Protein AF-A0A9X3N4E4-F1 (afdb_monomer)

Foldseek 3Di:
DDADPVLLLLLVLCLLCVVLVVVVCVVPVDPQVVLLDDSVVSVVSSVDPVSVVCSVPPDPVVLVVQLVVLQWDKDAPVDPLPQPLQVLRSNRQRMKTKQADSVLSNDQLAEEEDEDLPDDPVLLVQLLQLLQLCLQVQHEYEYALHHGNRLSSLVSVLVHLHAYEHEYLEAQSADPVNVSVVSSVSNSHRHIRIYSHGPPRDRDPVSLLVSLLVSLSSHLEYEYRFDALPRSRVSSVVSNVVSVHAYAYEADDPPDSRRNNSVVCVVVPHAYDHGNVQVVCSSVVNHDDDPPPPPPDDPDDDDPVLVVLLVCQAVPQFDLVSQDVDPVSSVVSVVSLVVCVVVQQWDQDPVRGIHGRD

Mean predicted aligned error: 10.33 Å

InterPro domains:
  IPR003488 DNA recombination-mediator protein A [PTHR43022] (55-348)
  IPR057666 Smf/DprA, SLOG domain [PF02481] (74-283)
  IPR057666 Smf/DprA, SLOG domain [TIGR00732] (71-282)

Secondary structure (DSSP, 8-state):
----HHHHHHHHHHHHTHHHHHHHHHHSS-HHHHHTS-HHHHHHHH--HHHHHHHHT--HHHHHHHHHHTT-EEEETTSTTS-GGGGGSSS--SEEEEEE-GGGGS-S--EEEEE-TT--HHHHHHHHHHHHHHHHTTPPEEE---TTHHHHHHHHHHTSSS-EEEEPSS-TTS-SSGGGHHHHHHHHHHSEEEESSPTTPPPPHHHHHHHHHHHHHH-SEEEEES--TT-HHHHHHHHHHHTT-EEEE----TTSGGGHHHHHHHHTTPPB--SHHHHHHHHTT---PPPPP-TTSPP----HHHHHHHHHHHTT--SHHHH-SSHHHHHHHHHHHHHHHHTTSEEE-TTS-EEE--

Radius of gyration: 24.71 Å; Cα contacts (8 Å, |Δi|>4): 726; chains: 1; bounding box: 72×39×66 Å

Solvent-accessible surface area (backbone atoms only — not comparable to full-atom values): 18431 Å² total; per-residue (Å²): 128,56,59,55,58,68,33,50,47,52,36,49,47,56,54,72,30,41,76,47,49,52,53,49,50,73,76,40,98,50,61,55,70,64,66,46,48,51,72,68,60,50,48,61,65,49,70,40,76,66,56,54,52,48,61,77,64,57,54,54,65,61,51,51,50,47,30,51,76,57,62,32,48,41,31,10,69,92,38,86,88,30,51,67,53,42,63,74,44,88,44,47,59,40,29,44,32,33,24,55,42,72,72,60,56,70,55,73,70,14,34,17,40,37,29,24,58,83,45,50,74,67,37,33,51,51,26,20,48,32,18,24,42,32,5,61,72,58,30,30,38,27,24,51,47,37,55,38,15,14,39,26,19,51,54,16,10,67,76,29,87,18,31,30,37,32,42,32,45,32,17,36,79,53,49,61,54,65,90,43,39,68,59,46,52,52,34,21,73,60,10,18,20,26,11,58,43,51,78,91,42,80,60,49,80,55,32,55,57,53,34,29,46,53,36,23,34,52,16,48,19,36,38,36,38,32,22,36,83,85,34,77,45,53,56,23,47,52,41,17,49,77,69,74,28,48,48,32,18,25,78,62,60,88,91,39,63,51,19,45,29,18,50,50,41,40,75,74,66,25,51,74,32,88,49,33,65,48,50,51,25,45,60,70,72,56,71,72,80,77,70,78,72,62,91,80,56,75,78,85,80,66,52,74,72,47,46,55,52,50,50,40,24,74,75,64,42,26,37,65,73,71,70,21,95,42,79,66,47,34,54,53,46,53,56,42,51,54,51,36,38,74,69,58,52,30,42,76,44,99,84,74,27,42,36,68,44,131

Sequence (358 aa):
MSACDDCLRRTDLIAAIAGRLQIEFKQRTAPGGVLALSDMELLEIGASGDVDRRYARFDASAARERASAAGLKIVCRCRDAYPGSLRDLDDPPAVVHILGSPSALEAEDAIAVVGARRASSYGLEVARALGRGLSAARVPVVSGLALGVDSEAHLGALEAPGSTIAVLAASAHVAYPARGWKLHAAVAERGAVISELPPGAQAQRWCFVARNRIIAALGAATVVVQATERSGSLTTADFAADLGRAVGAVPGLVTTRLSAGTHGLIQAGAPLIRDAADALELLAGVTGREYPARDDAPPLVLSPPLKRLLEAIEDGSGSLTELAATPEAARSAMAGLGELERLGLIRRGLRGRWERAA

Organism: NCBI:txid490573

pLDDT: mean 90.96, std 10.44, range [44.53, 98.81]

Structure (mmCIF, N/CA/C/O backbone):
data_AF-A0A9X3N4E4-F1
#
_entry.id   AF-A0A9X3N4E4-F1
#
loop_
_atom_site.group_PDB
_atom_site.id
_atom_site.type_symbol
_atom_site.label_atom_id
_atom_site.label_alt_id
_atom_site.label_comp_id
_atom_site.label_asym_id
_atom_site.label_entity_id
_atom_site.label_seq_id
_atom_site.pdbx_PDB_ins_code
_atom_site.Cartn_x
_atom_site.Cartn_y
_atom_site.Cartn_z
_atom_site.occupancy
_atom_site.B_iso_or_equiv
_atom_site.auth_seq_id
_atom_site.auth_comp_id
_atom_site.auth_asym_id
_atom_site.auth_atom_id
_atom_site.pdbx_PDB_model_num
ATOM 1 N N . MET A 1 1 ? 4.031 -16.423 -15.753 1.00 78.00 1 MET A N 1
ATOM 2 C CA . MET A 1 1 ? 3.756 -14.973 -15.868 1.00 78.00 1 MET A CA 1
ATOM 3 C C . MET A 1 1 ? 4.586 -14.391 -16.995 1.00 78.00 1 MET A C 1
ATOM 5 O O . MET A 1 1 ? 5.721 -14.815 -17.174 1.00 78.00 1 MET A O 1
ATOM 9 N N . SER A 1 2 ? 4.022 -13.455 -17.748 1.00 90.56 2 SER A N 1
ATOM 10 C CA . SER A 1 2 ? 4.712 -12.706 -18.797 1.00 90.56 2 SER A CA 1
ATOM 11 C C . SER A 1 2 ? 4.024 -11.351 -18.981 1.00 90.56 2 SER A C 1
ATOM 13 O O . SER A 1 2 ? 2.870 -11.178 -18.587 1.00 90.56 2 SER A O 1
ATOM 15 N N . ALA A 1 3 ? 4.711 -10.396 -19.603 1.00 96.25 3 ALA A N 1
ATOM 16 C CA . ALA A 1 3 ? 4.122 -9.137 -20.051 1.00 96.25 3 ALA A CA 1
ATOM 17 C C . ALA A 1 3 ? 4.117 -9.081 -21.585 1.00 96.25 3 ALA A C 1
ATOM 19 O O . ALA A 1 3 ? 5.037 -9.614 -22.210 1.00 96.25 3 ALA A O 1
ATOM 20 N N . CYS A 1 4 ? 3.094 -8.479 -22.197 1.00 97.56 4 CYS A N 1
ATOM 21 C CA . CYS A 1 4 ? 3.084 -8.185 -23.635 1.00 97.56 4 CYS A CA 1
ATOM 22 C C . CYS A 1 4 ? 3.970 -6.970 -23.961 1.00 97.56 4 CYS A C 1
ATOM 24 O O . CYS A 1 4 ? 4.299 -6.180 -23.071 1.00 97.56 4 CYS A O 1
ATOM 26 N N . ASP A 1 5 ? 4.345 -6.833 -25.233 1.00 97.88 5 ASP A N 1
ATOM 27 C CA . ASP A 1 5 ? 5.264 -5.788 -25.699 1.00 97.88 5 ASP A CA 1
ATOM 28 C C . ASP A 1 5 ? 4.704 -4.382 -25.456 1.00 97.88 5 ASP A C 1
ATOM 30 O O . ASP A 1 5 ? 5.421 -3.523 -24.952 1.00 97.88 5 ASP A O 1
ATOM 34 N N . ASP A 1 6 ? 3.409 -4.169 -25.707 1.00 97.44 6 ASP A N 1
ATOM 35 C CA . ASP A 1 6 ? 2.769 -2.862 -25.524 1.00 97.44 6 ASP A CA 1
ATOM 36 C C . ASP A 1 6 ? 2.776 -2.405 -24.062 1.00 97.44 6 ASP A C 1
ATOM 38 O O . ASP A 1 6 ? 3.082 -1.251 -23.767 1.00 97.44 6 ASP A O 1
ATOM 42 N N . CYS A 1 7 ? 2.492 -3.312 -23.120 1.00 97.88 7 CYS A N 1
ATOM 43 C CA . CYS A 1 7 ? 2.530 -2.970 -21.698 1.00 97.88 7 CYS A CA 1
ATOM 44 C C . CYS A 1 7 ? 3.957 -2.663 -21.233 1.00 97.88 7 CYS A C 1
ATOM 46 O O . CYS A 1 7 ? 4.156 -1.722 -20.469 1.00 97.88 7 CYS A O 1
ATOM 48 N N . LEU A 1 8 ? 4.949 -3.418 -21.714 1.00 98.06 8 LEU A N 1
ATOM 49 C CA . LEU A 1 8 ? 6.357 -3.149 -21.423 1.00 98.06 8 LEU A CA 1
ATOM 50 C C . LEU A 1 8 ? 6.804 -1.796 -21.993 1.00 98.06 8 LEU A C 1
ATOM 52 O O . LEU A 1 8 ? 7.481 -1.041 -21.295 1.00 98.06 8 LEU A O 1
ATOM 56 N N . ARG A 1 9 ? 6.382 -1.467 -23.219 1.00 97.75 9 ARG A N 1
ATOM 57 C CA . ARG A 1 9 ? 6.671 -0.183 -23.865 1.00 97.75 9 ARG A CA 1
ATOM 58 C C . ARG A 1 9 ? 6.049 0.980 -23.096 1.00 97.75 9 ARG A C 1
ATOM 60 O O . ARG A 1 9 ? 6.740 1.959 -22.828 1.00 97.75 9 ARG A O 1
ATOM 67 N N . ARG A 1 10 ? 4.785 0.858 -22.673 1.00 96.81 10 ARG A N 1
ATOM 68 C CA . ARG A 1 10 ? 4.109 1.864 -21.836 1.00 96.81 10 ARG A CA 1
ATOM 69 C C . ARG A 1 10 ? 4.829 2.080 -20.506 1.00 96.81 10 ARG A C 1
ATOM 71 O O . ARG A 1 10 ? 5.060 3.215 -20.097 1.00 96.81 10 ARG A O 1
ATOM 78 N N . THR A 1 11 ? 5.211 0.999 -19.835 1.00 96.44 11 THR A N 1
ATOM 79 C CA . THR A 1 11 ? 5.988 1.060 -18.594 1.00 96.44 11 THR A CA 1
ATOM 80 C C . THR A 1 11 ? 7.337 1.767 -18.793 1.00 96.44 11 THR A C 1
ATOM 82 O O . THR A 1 11 ? 7.724 2.586 -17.958 1.00 96.44 11 THR A O 1
ATOM 85 N N . ASP A 1 12 ? 8.049 1.495 -19.893 1.00 96.06 12 ASP A N 1
ATOM 86 C CA . ASP A 1 12 ? 9.306 2.185 -20.219 1.00 96.06 12 ASP A CA 1
ATOM 87 C C . ASP A 1 12 ? 9.088 3.669 -20.544 1.00 96.06 12 ASP A C 1
ATOM 89 O O . ASP A 1 12 ? 9.868 4.504 -20.087 1.00 96.06 12 ASP A O 1
ATOM 93 N N . LEU A 1 13 ? 8.000 4.010 -21.246 1.00 95.62 13 LEU A N 1
ATOM 94 C CA . LEU A 1 13 ? 7.613 5.395 -21.523 1.00 95.62 13 LEU A CA 1
ATOM 95 C C . LEU A 1 13 ? 7.426 6.181 -20.225 1.00 95.62 13 LEU A C 1
ATOM 97 O O . LEU A 1 13 ? 8.083 7.203 -20.044 1.00 95.62 13 LEU A O 1
ATOM 101 N N . ILE A 1 14 ? 6.598 5.677 -19.301 1.00 93.88 14 ILE A N 1
ATOM 102 C CA . ILE A 1 14 ? 6.348 6.311 -17.994 1.00 93.88 14 ILE A CA 1
ATOM 103 C C . ILE A 1 14 ? 7.667 6.547 -17.245 1.00 93.88 14 ILE A C 1
ATOM 105 O O . ILE A 1 14 ? 7.882 7.623 -16.681 1.00 93.88 14 ILE A O 1
ATOM 109 N N . ALA A 1 15 ? 8.580 5.572 -17.272 1.00 92.88 15 ALA A N 1
ATOM 110 C CA . ALA A 1 15 ? 9.899 5.714 -16.663 1.00 92.88 15 ALA A CA 1
ATOM 111 C C . ALA A 1 15 ? 10.766 6.774 -17.371 1.00 92.88 15 ALA A C 1
ATOM 113 O O . ALA A 1 15 ? 11.450 7.549 -16.701 1.00 92.88 15 ALA A O 1
ATOM 114 N N . ALA A 1 16 ? 10.723 6.844 -18.704 1.00 92.31 16 ALA A N 1
ATOM 115 C CA . ALA A 1 16 ? 11.493 7.797 -19.502 1.00 92.31 16 ALA A CA 1
ATOM 116 C C . ALA A 1 16 ? 11.048 9.252 -19.286 1.00 92.31 16 ALA A C 1
ATOM 118 O O . ALA A 1 16 ? 11.889 10.152 -19.255 1.00 92.31 16 ALA A O 1
ATOM 119 N N . ILE A 1 17 ? 9.749 9.490 -19.082 1.00 91.31 17 ILE A N 1
ATOM 120 C CA . ILE A 1 17 ? 9.192 10.833 -18.855 1.00 91.31 17 ILE A CA 1
ATOM 121 C C . ILE A 1 17 ? 8.986 11.169 -17.373 1.00 91.31 17 ILE A C 1
ATOM 123 O O . ILE A 1 17 ? 8.411 12.211 -17.055 1.00 91.31 17 ILE A O 1
ATOM 127 N N . ALA A 1 18 ? 9.476 10.344 -16.443 1.00 87.88 18 ALA A N 1
ATOM 128 C CA . ALA A 1 18 ? 9.220 10.504 -15.010 1.00 87.88 18 ALA A CA 1
ATOM 129 C C . ALA A 1 18 ? 9.572 11.906 -14.471 1.00 87.88 18 ALA A C 1
ATOM 131 O O . ALA A 1 18 ? 8.869 12.436 -13.608 1.00 87.88 18 ALA A O 1
ATOM 132 N N . GLY A 1 19 ? 10.629 12.542 -14.990 1.00 85.00 19 GLY A N 1
ATOM 133 C CA . GLY A 1 19 ? 10.990 13.918 -14.627 1.00 85.00 19 GLY A CA 1
ATOM 134 C C . GLY A 1 19 ? 9.974 14.972 -15.093 1.00 85.00 19 GLY A C 1
ATOM 135 O O . GLY A 1 19 ? 9.721 15.933 -14.371 1.00 85.00 19 GLY A O 1
ATOM 136 N N . ARG A 1 20 ? 9.348 14.777 -16.262 1.00 85.75 20 ARG A N 1
ATOM 137 C CA . ARG A 1 20 ? 8.293 15.655 -16.805 1.00 85.75 20 ARG A CA 1
ATOM 138 C C . ARG A 1 20 ? 6.968 15.448 -16.082 1.00 85.75 20 ARG A C 1
ATOM 140 O O . ARG A 1 20 ? 6.334 16.423 -15.695 1.00 85.75 20 ARG A O 1
ATOM 147 N N . LEU A 1 21 ? 6.619 14.199 -15.774 1.00 84.50 21 LEU A N 1
ATOM 148 C CA . LEU A 1 21 ? 5.439 13.873 -14.967 1.00 84.50 21 LEU A CA 1
ATOM 149 C C . LEU A 1 21 ? 5.469 14.567 -13.600 1.00 84.50 21 LEU A C 1
ATOM 151 O O . LEU A 1 21 ? 4.449 15.046 -13.116 1.00 84.50 21 LEU A O 1
ATOM 155 N N . GLN A 1 22 ? 6.651 14.718 -12.993 1.00 80.81 22 GLN A N 1
ATOM 156 C CA . GLN A 1 22 ? 6.798 15.466 -11.743 1.00 80.81 22 GLN A CA 1
ATOM 157 C C . GLN A 1 22 ? 6.339 16.932 -11.845 1.00 80.81 22 GLN A C 1
ATOM 159 O O . GLN A 1 22 ? 5.948 17.510 -10.825 1.00 80.81 22 GLN A O 1
ATOM 164 N N . ILE A 1 23 ? 6.447 17.540 -13.027 1.00 80.00 23 ILE A N 1
ATOM 165 C CA . ILE A 1 23 ? 6.006 18.908 -13.308 1.00 80.00 23 ILE A CA 1
ATOM 166 C C . ILE A 1 23 ? 4.499 18.906 -13.565 1.00 80.00 23 ILE A C 1
ATOM 168 O O . ILE A 1 23 ? 3.788 19.661 -12.906 1.00 80.00 23 ILE A O 1
ATOM 172 N N . GLU A 1 24 ? 4.009 18.006 -14.419 1.00 77.88 24 GLU A N 1
ATOM 173 C CA . GLU A 1 24 ? 2.579 17.890 -14.733 1.00 77.88 24 GLU A CA 1
ATOM 174 C C . GLU A 1 24 ? 1.727 17.615 -13.492 1.00 77.88 24 GLU A C 1
ATOM 176 O O . GLU A 1 24 ? 0.727 18.287 -13.281 1.00 77.88 24 GLU A O 1
ATOM 181 N N . PHE A 1 25 ? 2.157 16.731 -12.587 1.00 75.50 25 PHE A N 1
ATOM 182 C CA . PHE A 1 25 ? 1.441 16.469 -11.330 1.00 75.50 25 PHE A CA 1
ATOM 183 C C . PHE A 1 25 ? 1.424 17.635 -10.342 1.00 75.50 25 PHE A C 1
ATOM 185 O O . PHE A 1 25 ? 0.672 17.613 -9.373 1.00 75.50 25 PHE A O 1
ATOM 192 N N . LYS A 1 26 ? 2.278 18.647 -10.527 1.00 68.62 26 LYS A N 1
ATOM 193 C CA . LYS A 1 26 ? 2.163 19.895 -9.759 1.00 68.62 26 LYS A CA 1
ATOM 194 C C . LYS A 1 26 ? 1.130 20.839 -10.367 1.00 68.62 26 LYS A C 1
ATOM 196 O O . LYS A 1 26 ? 0.621 21.691 -9.649 1.00 68.62 26 LYS A O 1
ATOM 201 N N . GLN A 1 27 ? 0.868 20.719 -11.667 1.00 65.00 27 GLN A N 1
ATOM 202 C CA . GLN A 1 27 ? -0.071 21.561 -12.410 1.00 65.00 27 GLN A CA 1
ATOM 203 C C . GLN A 1 27 ? -1.479 20.950 -12.457 1.00 65.00 27 GLN A C 1
ATOM 205 O O . GLN A 1 27 ? -2.465 21.680 -12.428 1.00 65.00 27 GLN A O 1
ATOM 210 N N . ARG A 1 28 ? -1.571 19.617 -12.489 1.00 60.19 28 ARG A N 1
ATOM 211 C CA . ARG A 1 28 ? -2.795 18.811 -12.503 1.00 60.19 28 ARG A CA 1
ATOM 212 C C . ARG A 1 28 ? -2.895 18.050 -11.182 1.00 60.19 28 ARG A C 1
ATOM 214 O O . ARG A 1 28 ? -1.955 17.374 -10.780 1.00 60.19 28 ARG A O 1
ATOM 221 N N . THR A 1 29 ? -4.020 18.171 -10.492 1.00 53.97 29 THR A N 1
ATOM 222 C CA . THR A 1 29 ? -4.160 17.916 -9.047 1.00 53.97 29 THR A CA 1
ATOM 223 C C . THR A 1 29 ? -4.012 16.452 -8.591 1.00 53.97 29 THR A C 1
ATOM 225 O O . THR A 1 29 ? -3.969 16.227 -7.384 1.00 53.97 29 THR A O 1
ATOM 228 N N . ALA A 1 30 ? -3.910 15.454 -9.486 1.00 60.38 30 ALA A N 1
ATOM 229 C CA . ALA A 1 30 ? -3.865 14.039 -9.087 1.00 60.38 30 ALA A CA 1
ATOM 230 C C . ALA A 1 30 ? -3.048 13.112 -10.023 1.00 60.38 30 ALA A C 1
ATOM 232 O O . ALA A 1 30 ? -3.151 13.233 -11.247 1.00 60.38 30 ALA A O 1
ATOM 233 N N . PRO A 1 31 ? -2.300 12.129 -9.462 1.00 59.72 31 PRO A N 1
ATOM 234 C CA . PRO A 1 31 ? -1.593 11.080 -10.200 1.00 59.72 31 PRO A CA 1
ATOM 235 C C . PRO A 1 31 ? -2.424 10.265 -11.194 1.00 59.72 31 PRO A C 1
ATOM 237 O O . PRO A 1 31 ? -1.981 10.053 -12.323 1.00 59.72 31 PRO A O 1
ATOM 240 N N . GLY A 1 32 ? -3.629 9.859 -10.776 1.00 59.50 32 GLY A N 1
ATOM 241 C CA . GLY A 1 32 ? -4.495 8.953 -11.536 1.00 59.50 32 GLY A CA 1
ATOM 242 C C . GLY A 1 32 ? -4.826 9.463 -12.936 1.00 59.50 32 GLY A C 1
ATOM 243 O O . GLY A 1 32 ? -4.671 8.752 -13.922 1.00 59.50 32 GLY A O 1
ATOM 244 N N . GLY A 1 33 ? -5.159 10.751 -13.049 1.00 73.75 33 GLY A N 1
ATOM 245 C CA . GLY A 1 33 ? -5.549 11.347 -14.327 1.00 73.75 33 GLY A CA 1
ATOM 246 C C . GLY A 1 33 ? -4.430 11.392 -15.371 1.00 73.75 33 GLY A C 1
ATOM 247 O O . GLY A 1 33 ? -4.700 11.220 -16.553 1.00 73.75 33 GLY A O 1
ATOM 248 N N . VAL A 1 34 ? -3.168 11.597 -14.968 1.00 80.69 34 VAL A N 1
ATOM 249 C CA . VAL A 1 34 ? -2.056 11.649 -15.941 1.00 80.69 34 VAL A CA 1
ATOM 250 C C . VAL A 1 34 ? -1.568 10.246 -16.290 1.00 80.69 34 VAL A C 1
ATOM 252 O O . VAL A 1 34 ? -1.235 9.991 -17.440 1.00 80.69 34 VAL A O 1
ATOM 255 N N . LEU A 1 35 ? -1.534 9.313 -15.333 1.00 86.75 35 LEU A N 1
ATOM 256 C CA . LEU A 1 35 ? -1.128 7.931 -15.617 1.00 86.75 35 LEU A CA 1
ATOM 257 C C . LEU A 1 35 ? -2.196 7.142 -16.389 1.00 86.75 35 LEU A C 1
ATOM 259 O O . LEU A 1 35 ? -1.861 6.116 -16.983 1.00 86.75 35 LEU A O 1
ATOM 263 N N . ALA A 1 36 ? -3.442 7.624 -16.430 1.00 88.06 36 ALA A N 1
ATOM 264 C CA . ALA A 1 36 ? -4.502 7.103 -17.291 1.00 88.06 36 ALA A CA 1
ATOM 265 C C . ALA A 1 36 ? -4.365 7.531 -18.766 1.00 88.06 36 ALA A C 1
ATOM 267 O O . ALA A 1 36 ? -4.935 6.873 -19.635 1.00 88.06 36 ALA A O 1
ATOM 268 N N . LEU A 1 37 ? -3.587 8.582 -19.072 1.00 90.69 37 LEU A N 1
ATOM 269 C CA . LEU A 1 37 ? -3.433 9.106 -20.436 1.00 90.69 37 LEU A CA 1
ATOM 270 C C . LEU A 1 37 ? -2.923 8.047 -21.418 1.00 90.69 37 LEU A C 1
ATOM 272 O O . LEU A 1 37 ? -2.159 7.139 -21.062 1.00 90.69 37 LEU A O 1
ATOM 276 N N . SER A 1 38 ? -3.316 8.182 -22.681 1.00 93.56 38 SER A N 1
ATOM 277 C CA . SER A 1 38 ? -2.807 7.346 -23.766 1.00 93.56 38 SER A CA 1
ATOM 278 C C . SER A 1 38 ? -1.302 7.548 -23.968 1.00 93.56 38 SER A C 1
ATOM 280 O O . SER A 1 38 ? -0.723 8.556 -23.567 1.00 93.56 38 SER A O 1
ATOM 282 N N . ASP A 1 39 ? -0.643 6.586 -24.617 1.00 94.62 39 ASP A N 1
ATOM 283 C CA . ASP A 1 39 ? 0.789 6.704 -24.914 1.00 94.62 39 ASP A CA 1
ATOM 284 C C . ASP A 1 39 ? 1.094 7.953 -25.765 1.00 94.62 39 ASP A C 1
ATOM 286 O O . ASP A 1 39 ? 2.126 8.583 -25.557 1.00 94.62 39 ASP A O 1
ATOM 290 N N . MET A 1 40 ? 0.184 8.358 -26.661 1.00 93.25 40 MET A N 1
ATOM 291 C CA . MET A 1 40 ? 0.351 9.563 -27.486 1.00 93.25 40 MET A CA 1
ATOM 292 C C . MET A 1 40 ? 0.329 10.845 -26.649 1.00 93.25 40 MET A C 1
ATOM 294 O O . MET A 1 40 ? 1.221 11.676 -26.781 1.00 93.25 40 MET A O 1
ATOM 298 N N . GLU A 1 41 ? -0.625 10.973 -25.729 1.00 92.50 41 GLU A N 1
ATOM 299 C CA . GLU A 1 41 ? -0.702 12.120 -24.813 1.00 92.50 41 GLU A CA 1
ATOM 300 C C . GLU A 1 41 ? 0.500 12.161 -23.849 1.00 92.50 41 GLU A C 1
ATOM 302 O O . GLU A 1 41 ? 1.017 13.227 -23.514 1.00 92.50 41 GLU A O 1
ATOM 307 N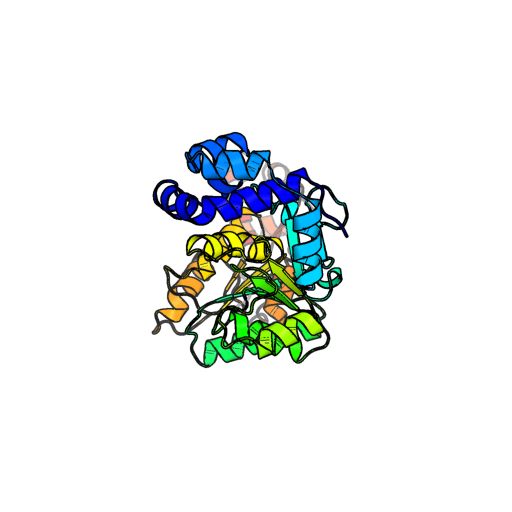 N . LEU A 1 42 ? 1.004 10.998 -23.417 1.00 91.69 42 LEU A N 1
ATOM 308 C CA . LEU A 1 42 ? 2.220 10.918 -22.600 1.00 91.69 42 LEU A CA 1
ATOM 309 C C . LEU A 1 42 ? 3.478 11.332 -23.382 1.00 91.69 42 LEU A C 1
ATOM 311 O O . LEU A 1 42 ? 4.371 11.967 -22.814 1.00 91.69 42 LEU A O 1
ATOM 315 N N . LEU A 1 43 ? 3.560 11.004 -24.673 1.00 92.94 43 LEU A N 1
ATOM 316 C CA . LEU A 1 43 ? 4.642 11.465 -25.549 1.00 92.94 43 LEU A CA 1
ATOM 317 C C . LEU A 1 43 ? 4.607 12.990 -25.718 1.00 92.94 43 LEU A C 1
ATOM 319 O O . LEU A 1 43 ? 5.654 13.633 -25.614 1.00 92.94 43 LEU A O 1
ATOM 323 N N . GLU A 1 44 ? 3.417 13.582 -25.858 1.00 90.81 44 GLU A N 1
ATOM 324 C CA . GLU A 1 44 ? 3.240 15.041 -25.880 1.00 90.81 44 GLU A CA 1
ATOM 325 C C . GLU A 1 44 ? 3.739 15.707 -24.588 1.00 90.81 44 GLU A C 1
ATOM 327 O O . GLU A 1 44 ? 4.384 16.750 -24.649 1.00 90.81 44 GLU A O 1
ATOM 332 N N . ILE A 1 45 ? 3.537 15.085 -23.420 1.00 86.81 45 ILE A N 1
ATOM 333 C CA . ILE A 1 45 ? 4.101 15.562 -22.142 1.00 86.81 45 ILE A CA 1
ATOM 334 C C . ILE A 1 45 ? 5.636 15.458 -22.120 1.00 86.81 45 ILE A C 1
ATOM 336 O O . ILE A 1 45 ? 6.329 16.309 -21.551 1.00 86.81 45 ILE A O 1
ATOM 340 N N . GLY A 1 46 ? 6.190 14.397 -22.712 1.00 84.06 46 GLY A N 1
ATOM 341 C CA . GLY A 1 46 ? 7.634 14.221 -22.855 1.00 84.06 46 GLY A CA 1
ATOM 342 C C . GLY A 1 46 ? 8.277 15.317 -23.713 1.00 84.06 46 GLY A C 1
ATOM 343 O O . GLY A 1 46 ? 9.356 15.807 -23.351 1.00 84.06 46 GLY A O 1
ATOM 344 N N .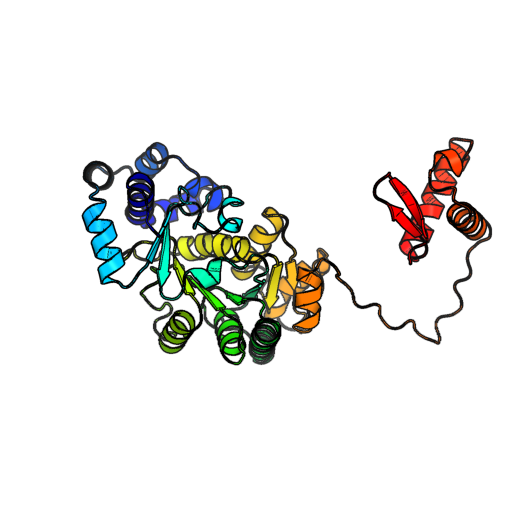 ALA A 1 47 ? 7.604 15.683 -24.815 1.00 80.75 47 ALA A N 1
ATOM 345 C CA . ALA A 1 47 ? 7.969 16.701 -25.809 1.00 80.75 47 ALA A CA 1
ATOM 346 C C . ALA A 1 47 ? 9.474 16.736 -26.133 1.00 80.75 47 ALA A C 1
ATOM 348 O O . ALA A 1 47 ? 10.111 17.794 -26.135 1.00 80.75 47 ALA A O 1
ATOM 349 N N . SER A 1 48 ? 10.077 15.565 -26.350 1.00 82.88 48 SER A N 1
ATOM 350 C CA . SER A 1 48 ? 11.507 15.427 -26.624 1.00 82.88 48 SER A CA 1
ATOM 351 C C . SER A 1 48 ? 11.748 14.359 -27.680 1.00 82.88 48 SER A C 1
ATOM 353 O O . SER A 1 48 ? 11.357 13.207 -27.499 1.00 82.88 48 SER A O 1
ATOM 355 N N . GLY A 1 49 ? 12.504 14.711 -28.725 1.00 86.81 49 GLY A N 1
ATOM 356 C CA . GLY A 1 49 ? 12.879 13.771 -29.784 1.00 86.81 49 GLY A CA 1
ATOM 357 C C . GLY A 1 49 ? 13.702 12.573 -29.290 1.00 86.81 49 GLY A C 1
ATOM 358 O O . GLY A 1 49 ? 13.806 11.566 -29.987 1.00 86.81 49 GLY A O 1
ATOM 359 N N . ASP A 1 50 ? 14.282 12.634 -28.088 1.00 90.12 50 ASP A N 1
ATOM 360 C CA . ASP A 1 50 ? 14.914 11.470 -27.453 1.00 90.12 50 ASP A CA 1
ATOM 361 C C . ASP A 1 50 ? 13.886 10.473 -26.914 1.00 90.12 50 ASP A C 1
ATOM 363 O O . ASP A 1 50 ? 14.073 9.264 -27.057 1.00 90.12 50 ASP A O 1
ATOM 367 N N . VAL A 1 51 ? 12.791 10.967 -26.327 1.00 92.25 51 VAL A N 1
ATOM 368 C CA . VAL A 1 51 ? 11.704 10.132 -25.796 1.00 92.25 51 VAL A CA 1
ATOM 369 C C . VAL A 1 51 ? 10.969 9.451 -26.947 1.00 92.25 51 VAL A C 1
ATOM 371 O O . VAL A 1 51 ? 10.791 8.236 -26.900 1.00 92.25 51 VAL A O 1
ATOM 374 N N . ASP A 1 52 ? 10.650 10.185 -28.016 1.00 91.81 52 ASP A N 1
ATOM 375 C CA . ASP A 1 52 ? 9.978 9.626 -29.198 1.00 91.81 52 ASP A CA 1
ATOM 376 C C . ASP A 1 52 ? 10.822 8.529 -29.855 1.00 91.81 52 ASP A C 1
ATOM 378 O O . ASP A 1 52 ? 10.335 7.437 -30.159 1.00 91.81 52 ASP A O 1
ATOM 382 N N . ARG A 1 53 ? 12.131 8.777 -30.016 1.00 93.75 53 ARG A N 1
ATOM 383 C CA . ARG A 1 53 ? 13.068 7.776 -30.544 1.00 93.75 53 ARG A CA 1
ATOM 384 C C . ARG A 1 53 ? 13.177 6.558 -29.633 1.00 93.75 53 ARG A C 1
ATOM 386 O O . ARG A 1 53 ? 13.250 5.443 -30.149 1.00 93.75 53 ARG A O 1
ATOM 393 N N . ARG A 1 54 ? 13.194 6.751 -28.310 1.00 93.75 54 ARG A N 1
ATOM 394 C CA . ARG A 1 54 ? 13.216 5.655 -27.331 1.00 93.75 54 ARG A CA 1
ATOM 395 C C . ARG A 1 54 ? 11.944 4.814 -27.406 1.00 93.75 54 ARG A C 1
ATOM 397 O O . ARG A 1 54 ? 12.048 3.593 -27.432 1.00 93.75 54 ARG A O 1
ATOM 404 N N . TYR A 1 55 ? 10.779 5.450 -27.493 1.00 95.69 55 TYR A N 1
ATOM 405 C CA . TYR A 1 55 ? 9.490 4.771 -27.616 1.00 95.69 55 TYR A CA 1
ATOM 406 C C . TYR A 1 55 ? 9.397 3.964 -28.918 1.00 95.69 55 TYR A C 1
ATOM 408 O O . TYR A 1 55 ? 9.053 2.783 -28.896 1.00 95.69 55 TYR A O 1
ATOM 416 N N . ALA A 1 56 ? 9.774 4.569 -30.049 1.00 94.75 56 ALA A N 1
ATOM 417 C CA . ALA A 1 56 ? 9.724 3.926 -31.363 1.00 94.75 56 ALA A CA 1
ATOM 418 C C . ALA A 1 56 ? 10.718 2.761 -31.512 1.00 94.75 56 ALA A C 1
ATOM 420 O O . ALA A 1 56 ? 10.450 1.808 -32.239 1.00 94.75 56 ALA A O 1
ATOM 421 N N . ARG A 1 57 ? 11.871 2.830 -30.834 1.00 95.94 57 ARG A N 1
ATOM 422 C CA . ARG A 1 57 ? 12.919 1.792 -30.854 1.00 95.94 57 ARG A CA 1
ATOM 423 C C . ARG A 1 57 ? 12.877 0.877 -29.631 1.00 95.94 57 ARG A C 1
ATOM 425 O O . ARG A 1 57 ? 13.880 0.235 -29.323 1.00 95.94 57 ARG A O 1
ATOM 432 N N . PHE A 1 58 ? 11.763 0.854 -28.903 1.00 97.44 58 PHE A N 1
ATOM 433 C CA . PHE A 1 58 ? 11.640 0.048 -27.700 1.00 97.44 58 PHE A CA 1
ATOM 434 C C . PHE A 1 58 ? 11.830 -1.443 -28.012 1.00 97.44 58 PHE A C 1
ATOM 436 O O . PHE A 1 58 ? 11.119 -2.011 -28.839 1.00 97.44 58 PHE A O 1
ATOM 443 N N . ASP A 1 59 ? 12.770 -2.077 -27.312 1.00 97.38 59 ASP A N 1
ATOM 444 C CA . ASP A 1 59 ? 13.041 -3.509 -27.415 1.00 97.38 59 ASP A CA 1
ATOM 445 C C . ASP A 1 59 ? 12.448 -4.247 -26.209 1.00 97.38 59 ASP A C 1
ATOM 447 O O . ASP A 1 59 ? 12.963 -4.198 -25.082 1.00 97.38 59 ASP A O 1
ATOM 451 N N . ALA A 1 60 ? 11.348 -4.953 -26.464 1.00 97.50 60 ALA A N 1
ATOM 452 C CA . ALA A 1 60 ? 10.655 -5.731 -25.454 1.00 97.50 60 ALA A CA 1
ATOM 453 C C . ALA A 1 60 ? 11.439 -6.981 -25.015 1.00 97.50 60 ALA A C 1
ATOM 455 O O . ALA A 1 60 ? 11.290 -7.400 -23.865 1.00 97.50 60 ALA A O 1
ATOM 456 N N .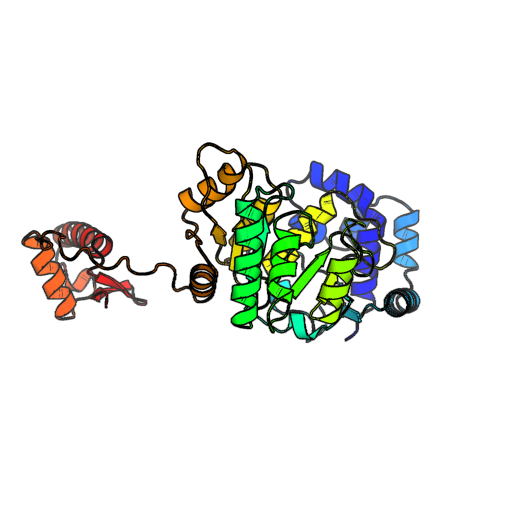 SER A 1 61 ? 12.277 -7.577 -25.876 1.00 97.38 61 SER A N 1
ATOM 457 C CA . SER A 1 61 ? 13.140 -8.705 -25.489 1.00 97.38 61 SER A CA 1
ATOM 458 C C . SER A 1 61 ? 14.170 -8.239 -24.470 1.00 97.38 61 SER A C 1
ATOM 460 O O . SER A 1 61 ? 14.224 -8.766 -23.358 1.00 97.38 61 SER A O 1
ATOM 462 N N . ALA A 1 62 ? 14.876 -7.149 -24.779 1.00 97.00 62 ALA A N 1
ATOM 463 C CA . ALA A 1 62 ? 15.849 -6.562 -23.866 1.00 97.00 62 ALA A CA 1
ATOM 464 C C . ALA A 1 62 ? 15.208 -6.125 -22.535 1.00 97.00 62 ALA A C 1
ATOM 466 O O . ALA A 1 62 ? 15.822 -6.243 -21.474 1.00 97.00 62 ALA A O 1
ATOM 467 N N . ALA A 1 63 ? 13.965 -5.627 -22.548 1.00 97.38 63 ALA A N 1
ATOM 468 C CA . ALA A 1 63 ? 13.240 -5.292 -21.319 1.00 97.38 63 ALA A CA 1
ATOM 469 C C . ALA A 1 63 ? 12.944 -6.526 -20.446 1.00 97.38 63 ALA A C 1
ATOM 471 O O . ALA A 1 63 ? 13.133 -6.473 -19.227 1.00 97.38 63 ALA A O 1
ATOM 472 N N . ARG A 1 64 ? 12.531 -7.647 -21.054 1.00 97.75 64 ARG A N 1
ATOM 473 C CA . ARG A 1 64 ? 12.324 -8.925 -20.350 1.00 97.75 64 ARG A CA 1
ATOM 474 C C . ARG A 1 64 ? 13.628 -9.480 -19.792 1.00 97.75 64 ARG A C 1
ATOM 476 O O . ARG A 1 64 ? 13.651 -9.920 -18.646 1.00 97.75 64 ARG A O 1
ATOM 483 N N . GLU A 1 65 ? 14.708 -9.411 -20.564 1.00 97.38 65 GLU A N 1
ATOM 484 C CA . GLU A 1 65 ? 16.043 -9.829 -20.130 1.00 97.38 65 GLU A CA 1
ATOM 485 C C . GLU A 1 65 ? 16.524 -9.009 -18.932 1.00 97.38 65 GLU A C 1
ATOM 487 O O . GLU A 1 65 ? 16.971 -9.588 -17.945 1.00 97.38 65 GLU A O 1
ATOM 492 N N . ARG A 1 66 ? 16.345 -7.678 -18.945 1.00 97.44 66 ARG A N 1
ATOM 493 C CA . ARG A 1 66 ? 16.660 -6.819 -17.787 1.00 97.44 66 ARG A CA 1
ATOM 494 C C . ARG A 1 66 ? 15.853 -7.193 -16.545 1.00 97.44 66 ARG A C 1
ATOM 496 O O . ARG A 1 66 ? 16.411 -7.220 -15.451 1.00 97.44 66 ARG A O 1
ATOM 503 N N . ALA A 1 67 ? 14.559 -7.482 -16.692 1.00 97.56 67 ALA A N 1
ATOM 504 C CA . ALA A 1 67 ? 13.727 -7.939 -15.578 1.00 97.56 67 ALA A CA 1
ATOM 505 C C . ALA A 1 67 ? 14.215 -9.285 -15.025 1.00 97.56 67 ALA A C 1
ATOM 507 O O . ALA A 1 67 ? 14.415 -9.407 -13.818 1.00 97.56 67 ALA A O 1
ATOM 508 N N . SER A 1 68 ? 14.498 -10.250 -15.903 1.00 97.31 68 SER A N 1
ATOM 509 C CA . SER A 1 68 ? 15.026 -11.560 -15.517 1.00 97.31 68 SER A CA 1
ATOM 510 C C . SER A 1 68 ? 16.393 -11.456 -14.837 1.00 97.31 68 SER A C 1
ATOM 512 O O . SER A 1 68 ? 16.609 -12.085 -13.805 1.00 97.31 68 SER A O 1
ATOM 514 N N . ALA A 1 69 ? 17.305 -10.638 -15.369 1.00 97.50 69 ALA A N 1
ATOM 515 C CA . ALA A 1 69 ? 18.629 -10.403 -14.793 1.00 97.50 69 ALA A CA 1
ATOM 516 C C . ALA A 1 69 ? 18.556 -9.733 -13.410 1.00 97.50 69 ALA A C 1
ATOM 518 O O . ALA A 1 69 ? 19.402 -9.981 -12.556 1.00 97.50 69 ALA A O 1
ATOM 519 N N . ALA A 1 70 ? 17.518 -8.928 -13.166 1.00 97.00 70 ALA A N 1
ATOM 520 C CA . ALA A 1 70 ? 17.213 -8.345 -11.861 1.00 97.00 70 ALA A CA 1
ATOM 521 C C . ALA A 1 70 ? 16.457 -9.303 -10.912 1.00 97.00 70 ALA A C 1
ATOM 523 O O . ALA A 1 70 ? 16.063 -8.891 -9.821 1.00 97.00 70 ALA A O 1
ATOM 524 N N . GLY A 1 71 ? 16.215 -10.558 -11.315 1.00 96.88 71 GLY A N 1
ATOM 525 C CA . GLY A 1 71 ? 15.467 -11.547 -10.531 1.00 96.88 71 GLY A CA 1
ATOM 526 C C . GLY A 1 71 ? 13.962 -11.271 -10.440 1.00 96.88 71 GLY A C 1
ATOM 527 O O . GLY A 1 71 ? 13.288 -11.810 -9.562 1.00 96.88 71 GLY A O 1
ATOM 528 N N . LEU A 1 72 ? 13.426 -10.420 -11.319 1.00 97.94 72 LEU A N 1
ATOM 529 C CA . LEU A 1 72 ? 12.029 -10.006 -11.299 1.00 97.94 72 LEU A CA 1
ATOM 530 C C . LEU A 1 72 ? 11.178 -10.876 -12.217 1.00 97.94 72 LEU A C 1
ATOM 532 O O . LEU A 1 72 ? 11.464 -11.059 -13.400 1.00 97.94 72 LEU A O 1
ATOM 536 N N . LYS A 1 73 ? 10.053 -11.332 -11.677 1.00 97.88 73 LYS A N 1
ATOM 537 C CA . LYS A 1 73 ? 8.927 -11.833 -12.462 1.00 97.88 73 LYS A CA 1
ATOM 538 C C . LYS A 1 73 ? 8.099 -10.635 -12.925 1.00 97.88 73 LYS A C 1
ATOM 540 O O . LYS A 1 73 ? 8.022 -9.626 -12.229 1.00 97.88 73 LYS A O 1
ATOM 545 N N . ILE A 1 74 ? 7.474 -10.741 -14.092 1.00 97.81 74 ILE A N 1
ATOM 546 C CA . ILE A 1 74 ? 6.642 -9.671 -14.655 1.00 97.81 74 ILE A CA 1
ATOM 547 C C . ILE A 1 74 ? 5.282 -10.211 -15.070 1.00 97.81 74 ILE A C 1
ATOM 549 O O . ILE A 1 74 ? 5.184 -11.281 -15.678 1.00 97.81 74 ILE A O 1
ATOM 553 N N . VAL A 1 75 ? 4.236 -9.446 -14.779 1.00 97.56 75 VAL A N 1
ATOM 554 C CA . VAL A 1 75 ? 2.874 -9.711 -15.241 1.00 97.56 75 VAL A CA 1
ATOM 555 C C . VAL A 1 75 ? 2.244 -8.406 -15.712 1.00 97.56 75 VAL A C 1
ATOM 557 O O . VAL A 1 75 ? 2.367 -7.384 -15.041 1.00 97.56 75 VAL A O 1
ATOM 560 N N . CYS A 1 76 ? 1.620 -8.412 -16.890 1.00 97.38 76 CYS A N 1
ATOM 561 C CA . CYS A 1 76 ? 0.915 -7.236 -17.402 1.00 97.38 76 CYS A CA 1
ATOM 562 C C . CYS A 1 76 ? -0.598 -7.360 -17.265 1.00 97.38 76 CYS A C 1
ATOM 564 O O . CYS A 1 76 ? -1.131 -8.468 -17.218 1.00 97.38 76 CYS A O 1
ATOM 566 N N . ARG A 1 77 ? -1.288 -6.215 -17.292 1.00 96.00 77 ARG A N 1
ATOM 567 C CA . ARG A 1 77 ? -2.756 -6.109 -17.182 1.00 96.00 77 ARG A CA 1
ATOM 568 C C . ARG A 1 77 ? -3.543 -6.902 -18.235 1.00 96.00 77 ARG A C 1
ATOM 570 O O . ARG A 1 77 ? -4.730 -7.152 -18.059 1.00 96.00 77 ARG A O 1
ATOM 577 N N . CYS A 1 78 ? -2.893 -7.339 -19.314 1.00 96.50 78 CYS A N 1
ATOM 578 C CA . CYS A 1 78 ? -3.484 -8.178 -20.362 1.00 96.50 78 CYS A CA 1
ATOM 579 C C . CYS A 1 78 ? -3.416 -9.689 -20.062 1.00 96.50 78 CYS A C 1
ATOM 581 O O . CYS A 1 78 ? -3.680 -10.492 -20.955 1.00 96.50 78 CYS A O 1
ATOM 583 N N . ARG A 1 79 ? -2.976 -10.098 -18.864 1.00 95.56 79 ARG A N 1
ATOM 584 C CA . ARG A 1 79 ? -2.894 -11.507 -18.447 1.00 95.56 79 ARG A CA 1
ATOM 585 C C . ARG A 1 79 ? -3.847 -11.799 -17.297 1.00 95.56 79 ARG A C 1
ATOM 587 O O . ARG A 1 79 ? -4.039 -10.946 -16.437 1.00 95.56 79 ARG A O 1
ATOM 594 N N . ASP A 1 80 ? -4.342 -13.029 -17.239 1.00 92.50 80 ASP A N 1
ATOM 595 C CA . ASP A 1 80 ? -5.255 -13.482 -16.178 1.00 92.50 80 ASP A CA 1
ATOM 596 C C . ASP A 1 80 ? -4.578 -13.502 -14.806 1.00 92.50 80 ASP A C 1
ATOM 598 O O . ASP A 1 80 ? -5.177 -13.124 -13.813 1.00 92.50 80 ASP A O 1
ATOM 602 N N . ALA A 1 81 ? -3.283 -13.831 -14.765 1.00 92.25 81 ALA A N 1
ATOM 603 C CA . ALA A 1 81 ? -2.476 -13.807 -13.542 1.00 92.25 81 ALA A CA 1
ATOM 604 C C . ALA A 1 81 ? -2.198 -12.388 -12.994 1.00 92.25 81 ALA A C 1
ATOM 606 O O . ALA A 1 81 ? -1.426 -12.236 -12.049 1.00 92.25 81 ALA A O 1
ATOM 607 N N . TYR A 1 82 ? -2.717 -11.336 -13.634 1.00 96.12 82 TYR A N 1
ATOM 608 C CA . TYR A 1 82 ? -2.599 -9.972 -13.127 1.00 96.12 82 TYR A CA 1
ATOM 609 C C . TYR A 1 82 ? -3.583 -9.770 -11.968 1.00 96.12 82 TYR A C 1
ATOM 611 O O . TYR A 1 82 ? -4.756 -10.103 -12.152 1.00 96.12 82 TYR A O 1
ATOM 619 N N . PRO A 1 83 ? -3.158 -9.195 -10.826 1.00 94.50 83 PRO A N 1
ATOM 620 C CA . PRO A 1 83 ? -4.021 -9.068 -9.653 1.00 94.50 83 PRO A CA 1
ATOM 621 C C . PRO A 1 83 ? -5.328 -8.345 -9.992 1.00 94.50 83 PRO A C 1
ATOM 623 O O . PRO A 1 83 ? -5.302 -7.211 -10.477 1.00 94.50 83 PRO A O 1
ATOM 626 N N . GLY A 1 84 ? -6.462 -9.016 -9.765 1.00 94.00 84 GLY A N 1
ATOM 627 C CA . GLY A 1 84 ? -7.787 -8.511 -10.135 1.00 94.00 84 GLY A CA 1
ATOM 628 C C . GLY A 1 84 ? -8.079 -7.156 -9.499 1.00 94.00 84 GLY A C 1
ATOM 629 O O . GLY A 1 84 ? -8.474 -6.228 -10.193 1.00 94.00 84 GLY A O 1
ATOM 630 N N . SER A 1 85 ? -7.726 -7.007 -8.224 1.00 94.69 85 SER A N 1
ATOM 631 C CA . SER A 1 85 ? -7.931 -5.795 -7.430 1.00 94.69 85 SER A CA 1
ATOM 632 C C . SER A 1 85 ? -7.195 -4.554 -7.965 1.00 94.69 85 SER A C 1
ATOM 634 O O . SER A 1 85 ? -7.575 -3.427 -7.664 1.00 94.69 85 SER A O 1
ATOM 636 N N . LEU A 1 86 ? -6.139 -4.726 -8.772 1.00 96.31 86 LEU A N 1
ATOM 637 C CA . LEU A 1 86 ? -5.451 -3.611 -9.430 1.00 96.31 86 LEU A CA 1
ATOM 638 C C . LEU A 1 86 ? -6.207 -3.091 -10.654 1.00 96.31 86 LEU A C 1
ATOM 640 O O . LEU A 1 86 ? -5.892 -2.000 -11.122 1.00 96.31 86 LEU A O 1
ATOM 644 N N . ARG A 1 87 ? -7.163 -3.858 -11.189 1.00 95.25 87 ARG A N 1
ATOM 645 C CA . ARG A 1 87 ? -8.004 -3.459 -12.327 1.00 95.25 87 ARG A CA 1
ATOM 646 C C . ARG A 1 87 ? -9.086 -2.459 -11.931 1.00 95.25 87 ARG A C 1
ATOM 648 O O . ARG A 1 87 ? -9.609 -1.802 -12.820 1.00 95.25 87 ARG A O 1
ATOM 655 N N . ASP A 1 88 ? -9.373 -2.342 -10.637 1.00 93.56 88 ASP A N 1
ATOM 656 C CA . ASP A 1 88 ? -10.324 -1.369 -10.087 1.00 93.56 88 ASP A CA 1
ATOM 657 C C . ASP A 1 88 ? -9.798 0.071 -10.181 1.00 93.56 88 ASP A C 1
ATOM 659 O O . ASP A 1 88 ? -10.559 1.025 -10.061 1.00 93.56 88 ASP A O 1
ATOM 663 N N . LEU A 1 89 ? -8.486 0.238 -10.375 1.00 93.25 89 LEU A N 1
ATOM 664 C CA . LEU A 1 89 ? -7.874 1.541 -10.603 1.00 93.25 89 LEU A CA 1
ATOM 665 C C . LEU A 1 89 ? -8.268 2.086 -11.978 1.00 93.25 89 LEU A C 1
ATOM 667 O O . LEU A 1 89 ? -8.200 1.360 -12.968 1.00 93.25 89 LEU A O 1
ATOM 671 N N . ASP A 1 90 ? -8.524 3.393 -12.056 1.00 89.12 90 ASP A N 1
ATOM 672 C CA . ASP A 1 90 ? -8.674 4.103 -13.336 1.00 89.12 90 ASP A CA 1
ATOM 673 C C . ASP A 1 90 ? -7.384 4.053 -14.179 1.00 89.12 90 ASP A C 1
ATOM 675 O O . ASP A 1 90 ? -7.411 4.043 -15.412 1.00 89.12 90 ASP A O 1
ATOM 679 N N . ASP A 1 91 ? -6.228 3.993 -13.514 1.00 90.56 91 ASP A N 1
ATOM 680 C CA . ASP A 1 91 ? -4.892 3.951 -14.104 1.00 90.56 91 ASP A CA 1
ATOM 681 C C . ASP A 1 91 ? -4.103 2.695 -13.670 1.00 90.56 91 ASP A C 1
ATOM 683 O O . ASP A 1 91 ? -3.062 2.784 -13.007 1.00 90.56 91 ASP A O 1
ATOM 687 N N . PRO A 1 92 ? -4.554 1.483 -14.045 1.00 95.12 92 PRO A N 1
ATOM 688 C CA . PRO A 1 92 ? -3.942 0.250 -13.572 1.00 95.12 92 PRO A CA 1
ATOM 689 C C . PRO A 1 92 ? -2.512 0.116 -14.126 1.00 95.12 92 PRO A C 1
ATOM 691 O O . PRO A 1 92 ? -2.311 0.312 -15.339 1.00 95.12 92 PRO A O 1
ATOM 694 N N . PRO A 1 93 ? -1.518 -0.281 -13.299 1.00 96.44 93 PRO A N 1
ATOM 695 C CA . PRO A 1 93 ? -0.145 -0.473 -13.753 1.00 96.44 93 PRO A CA 1
ATOM 696 C C . PRO A 1 93 ? -0.075 -1.361 -14.991 1.00 96.44 93 PRO A C 1
ATOM 698 O O . PRO A 1 93 ? -0.571 -2.490 -14.982 1.00 96.44 93 PRO A O 1
ATOM 701 N N . ALA A 1 94 ? 0.570 -0.891 -16.060 1.00 97.25 94 ALA A N 1
ATOM 702 C CA . ALA A 1 94 ? 0.669 -1.683 -17.285 1.00 97.25 94 ALA A CA 1
ATOM 703 C C . ALA A 1 94 ? 1.396 -3.015 -17.029 1.00 97.25 94 ALA A C 1
ATOM 705 O O . ALA A 1 94 ? 0.963 -4.064 -17.511 1.00 97.25 94 ALA A O 1
ATOM 706 N N . VAL A 1 95 ? 2.456 -2.972 -16.216 1.00 98.19 95 VAL A N 1
ATOM 707 C CA . VAL A 1 95 ? 3.234 -4.124 -15.755 1.00 98.19 95 VAL A CA 1
ATOM 708 C C . VAL A 1 95 ? 3.483 -4.005 -14.255 1.00 98.19 95 VAL A C 1
ATOM 710 O O . VAL A 1 95 ? 3.868 -2.945 -13.767 1.00 98.19 95 VAL A O 1
ATOM 713 N N . VAL A 1 96 ? 3.323 -5.116 -13.538 1.00 98.12 96 VAL A N 1
ATOM 714 C CA . VAL A 1 96 ? 3.798 -5.276 -12.161 1.00 98.12 96 VAL A CA 1
ATOM 715 C C . VAL A 1 96 ? 5.070 -6.119 -12.193 1.00 98.12 96 VAL A C 1
ATOM 717 O O . VAL A 1 96 ? 5.063 -7.253 -12.681 1.00 98.12 96 VAL A O 1
ATOM 720 N N . HIS A 1 97 ? 6.164 -5.560 -11.680 1.00 98.38 97 HIS A N 1
ATOM 721 C CA . HIS A 1 97 ? 7.424 -6.269 -11.468 1.00 98.38 97 HIS A CA 1
ATOM 722 C C . HIS A 1 97 ? 7.448 -6.819 -10.052 1.00 98.38 97 HIS A C 1
ATOM 724 O O . HIS A 1 97 ? 7.200 -6.071 -9.111 1.00 98.38 97 HIS A O 1
ATOM 730 N N . ILE A 1 98 ? 7.761 -8.101 -9.906 1.00 98.38 98 ILE A N 1
ATOM 731 C CA . ILE A 1 98 ? 7.607 -8.857 -8.666 1.00 98.38 98 ILE A CA 1
ATOM 732 C C . ILE A 1 98 ? 8.941 -9.515 -8.324 1.00 98.38 98 ILE A C 1
ATOM 734 O O . ILE A 1 98 ? 9.445 -10.348 -9.079 1.00 98.38 98 ILE A O 1
ATOM 738 N N . LEU A 1 99 ? 9.483 -9.177 -7.161 1.00 98.44 99 LEU A N 1
ATOM 739 C CA . LEU A 1 99 ? 10.536 -9.922 -6.487 1.00 98.44 99 LEU A CA 1
ATOM 740 C C . LEU A 1 99 ? 9.885 -10.799 -5.408 1.00 98.44 99 LEU A C 1
ATOM 742 O O . LEU A 1 99 ? 9.082 -10.301 -4.624 1.00 98.44 99 LEU A O 1
ATOM 746 N N . GLY A 1 100 ? 10.221 -12.088 -5.359 1.00 96.88 100 GLY A N 1
ATOM 747 C CA . GLY A 1 100 ? 9.598 -13.043 -4.431 1.00 96.88 100 GLY A CA 1
ATOM 748 C C . GLY A 1 100 ? 8.489 -13.881 -5.068 1.00 96.88 100 GLY A C 1
ATOM 749 O O . GLY A 1 100 ? 8.608 -14.298 -6.232 1.00 96.88 100 GLY A O 1
ATOM 750 N N . SER A 1 101 ? 7.433 -14.181 -4.308 1.00 94.50 101 SER A N 1
ATOM 751 C CA . SER A 1 101 ? 6.335 -15.054 -4.738 1.00 94.50 101 SER A CA 1
ATOM 752 C C . SER A 1 101 ? 5.130 -14.278 -5.291 1.00 94.50 101 SER A C 1
ATOM 754 O O . SER A 1 101 ? 4.466 -13.567 -4.543 1.00 94.50 101 SER A O 1
ATOM 756 N N . PRO A 1 102 ? 4.764 -14.463 -6.572 1.00 93.50 102 PRO A N 1
ATOM 757 C CA . PRO A 1 102 ? 3.543 -13.903 -7.156 1.00 93.50 102 PRO A CA 1
ATOM 758 C C . PRO A 1 102 ? 2.262 -14.384 -6.486 1.00 93.50 102 PRO A C 1
ATOM 760 O O . PRO A 1 102 ? 1.292 -13.639 -6.478 1.00 93.50 102 PRO A O 1
ATOM 763 N N . SER A 1 103 ? 2.271 -15.588 -5.901 1.00 91.94 103 SER A N 1
ATOM 764 C CA . SER A 1 103 ? 1.109 -16.139 -5.197 1.00 91.94 103 SER A CA 1
ATOM 765 C C . SER A 1 103 ? 0.678 -15.270 -4.015 1.00 91.94 103 SER A C 1
ATOM 767 O O . SER A 1 103 ? -0.474 -15.308 -3.608 1.00 91.94 103 SER A O 1
ATOM 769 N N . ALA A 1 104 ? 1.582 -14.441 -3.476 1.00 91.94 104 ALA A N 1
ATOM 770 C CA . ALA A 1 104 ? 1.229 -13.473 -2.445 1.00 91.94 104 ALA A CA 1
ATOM 771 C C . ALA A 1 104 ? 0.201 -12.440 -2.941 1.00 91.94 104 ALA A C 1
ATOM 773 O O . ALA A 1 104 ? -0.502 -11.869 -2.124 1.00 91.94 104 ALA A O 1
ATOM 774 N N . LEU A 1 105 ? 0.102 -12.202 -4.254 1.00 92.44 105 LEU A N 1
ATOM 775 C CA . LEU A 1 105 ? -0.831 -11.246 -4.862 1.00 92.44 105 LEU A CA 1
ATOM 776 C C . LEU A 1 105 ? -2.172 -11.877 -5.274 1.00 92.44 105 LEU A C 1
ATOM 778 O O . LEU A 1 105 ? -3.008 -11.177 -5.837 1.00 92.44 105 LEU A O 1
ATOM 782 N N . GLU A 1 106 ? -2.353 -13.184 -5.066 1.00 88.81 106 GLU A N 1
ATOM 783 C CA . GLU A 1 106 ? -3.595 -13.897 -5.408 1.00 88.81 106 GLU A CA 1
ATOM 784 C C . GLU A 1 106 ? -4.669 -13.742 -4.325 1.00 88.81 106 GLU A C 1
ATOM 786 O O . GLU A 1 106 ? -5.847 -13.953 -4.591 1.00 88.81 106 GLU A O 1
ATOM 791 N N . ALA A 1 107 ? -4.268 -13.380 -3.105 1.00 83.31 107 ALA A N 1
ATOM 792 C CA . ALA A 1 107 ? -5.178 -13.173 -1.992 1.00 83.31 107 ALA A CA 1
ATOM 793 C C . ALA A 1 107 ? -5.990 -11.883 -2.174 1.00 83.31 107 ALA A C 1
ATOM 795 O O . ALA A 1 107 ? -5.425 -10.796 -2.314 1.00 83.31 107 ALA A O 1
ATOM 796 N N . GLU A 1 108 ? -7.314 -12.009 -2.134 1.00 85.56 108 GLU A N 1
ATOM 797 C CA . GLU A 1 108 ? -8.247 -10.884 -2.278 1.00 85.56 108 GLU A CA 1
ATOM 798 C C . GLU A 1 108 ? -8.551 -10.183 -0.948 1.00 85.56 108 GLU A C 1
ATOM 800 O O . GLU A 1 108 ? -9.157 -9.120 -0.936 1.00 85.56 108 GLU A O 1
ATOM 805 N N . ASP A 1 109 ? -8.121 -10.753 0.176 1.00 91.88 109 ASP A N 1
ATOM 806 C CA . ASP A 1 109 ? -8.484 -10.344 1.533 1.00 91.88 109 ASP A CA 1
ATOM 807 C C . ASP A 1 109 ? -7.373 -9.567 2.258 1.00 91.88 109 ASP A C 1
ATOM 809 O O . ASP A 1 109 ? -7.458 -9.316 3.459 1.00 91.88 109 ASP A O 1
ATOM 813 N N . ALA A 1 110 ? -6.321 -9.164 1.543 1.00 96.75 110 ALA A N 1
ATOM 814 C CA . ALA A 1 110 ? -5.189 -8.473 2.139 1.00 96.75 110 ALA A CA 1
ATOM 815 C C . ALA A 1 110 ? -5.599 -7.139 2.792 1.00 96.75 110 ALA A C 1
ATOM 817 O O . ALA A 1 110 ? -6.481 -6.430 2.308 1.00 96.75 110 ALA A O 1
ATOM 818 N N . ILE A 1 111 ? -4.911 -6.746 3.866 1.00 98.50 111 ILE A N 1
ATOM 819 C CA . ILE A 1 111 ? -5.135 -5.458 4.535 1.00 98.50 111 ILE A CA 1
ATOM 820 C C . ILE A 1 111 ? -3.910 -4.568 4.363 1.00 98.50 111 ILE A C 1
ATOM 822 O O . ILE A 1 111 ? -2.776 -4.950 4.669 1.00 98.50 111 ILE A O 1
ATOM 826 N N . ALA A 1 112 ? -4.148 -3.345 3.894 1.00 98.69 112 ALA A N 1
ATOM 827 C CA . ALA A 1 112 ? -3.128 -2.318 3.833 1.00 98.69 112 ALA A CA 1
ATOM 828 C C . ALA A 1 112 ? -2.920 -1.694 5.218 1.00 98.69 112 ALA A C 1
ATOM 830 O O . ALA A 1 112 ?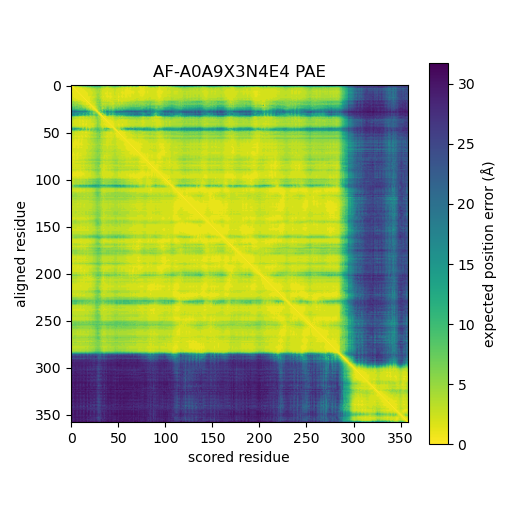 -3.853 -1.155 5.804 1.00 98.69 112 ALA A O 1
ATOM 831 N N . VAL A 1 113 ? -1.691 -1.715 5.735 1.00 98.75 113 VAL A N 1
ATOM 832 C CA . VAL A 1 113 ? -1.334 -1.040 6.995 1.00 98.75 113 VAL A CA 1
ATOM 833 C C . VAL A 1 113 ? -0.329 0.060 6.684 1.00 98.75 113 VAL A C 1
ATOM 835 O O . VAL A 1 113 ? 0.806 -0.217 6.297 1.00 98.75 113 VAL A O 1
ATOM 838 N N . VAL A 1 114 ? -0.742 1.318 6.827 1.00 98.62 114 VAL A N 1
ATOM 839 C CA . VAL A 1 114 ? 0.050 2.492 6.421 1.00 98.62 114 VAL A CA 1
ATOM 840 C C . VAL A 1 114 ? 0.090 3.545 7.513 1.00 98.62 114 VAL A C 1
ATOM 842 O O . VAL A 1 114 ? -0.797 3.615 8.361 1.00 98.62 114 VAL A O 1
ATOM 845 N N . GLY A 1 115 ? 1.104 4.410 7.504 1.00 97.56 115 GLY A N 1
ATOM 846 C CA . GLY A 1 115 ? 1.176 5.435 8.538 1.00 97.56 115 GLY A CA 1
ATOM 847 C C . GLY A 1 115 ? 2.404 6.326 8.530 1.00 97.56 115 GLY A C 1
ATOM 848 O O . GLY A 1 115 ? 3.098 6.503 7.525 1.00 97.56 115 GLY A O 1
ATOM 849 N N . ALA A 1 116 ? 2.660 6.937 9.683 1.00 96.56 116 ALA A N 1
ATOM 850 C CA . ALA A 1 116 ? 3.720 7.914 9.851 1.00 96.56 116 ALA A CA 1
ATOM 851 C C . ALA A 1 116 ? 5.118 7.300 9.652 1.00 96.56 116 ALA A C 1
ATOM 853 O O . ALA A 1 116 ? 5.525 6.360 10.336 1.00 96.56 116 ALA A O 1
ATOM 854 N N . ARG A 1 117 ? 5.931 7.950 8.804 1.00 94.62 117 ARG A N 1
ATOM 855 C CA . ARG A 1 117 ? 7.354 7.595 8.624 1.00 94.62 117 ARG A CA 1
ATOM 856 C C . ARG A 1 117 ? 8.211 7.826 9.872 1.00 94.62 117 ARG A C 1
ATOM 858 O O . ARG A 1 117 ? 9.268 7.222 10.031 1.00 94.62 117 ARG A O 1
ATOM 865 N N . ARG A 1 118 ? 7.776 8.759 10.721 1.00 95.06 118 ARG A N 1
ATOM 866 C CA . ARG A 1 118 ? 8.360 9.100 12.025 1.00 95.06 118 ARG A CA 1
ATOM 867 C C . ARG A 1 118 ? 7.304 8.873 13.107 1.00 95.06 118 ARG A C 1
ATOM 869 O O . ARG A 1 118 ? 6.869 9.826 13.748 1.00 95.06 118 ARG A O 1
ATOM 876 N N . ALA A 1 119 ? 6.839 7.633 13.218 1.00 96.00 119 ALA A N 1
ATOM 877 C CA . ALA A 1 119 ? 5.879 7.228 14.238 1.00 96.00 119 ALA A CA 1
ATOM 878 C C . ALA A 1 119 ? 6.485 7.293 15.648 1.00 96.00 119 ALA A C 1
ATOM 880 O O . ALA A 1 119 ? 7.706 7.223 15.816 1.00 96.00 119 ALA A O 1
ATOM 881 N N . SER A 1 120 ? 5.626 7.436 16.658 1.00 97.62 120 SER A N 1
ATOM 882 C CA . SER A 1 120 ? 6.028 7.282 18.060 1.00 97.62 120 SER A CA 1
ATOM 883 C C . SER A 1 120 ? 6.229 5.806 18.413 1.00 97.62 120 SER A C 1
ATOM 885 O O . SER A 1 120 ? 5.802 4.934 17.662 1.00 97.62 120 SER A O 1
ATOM 887 N N . SER A 1 121 ? 6.815 5.512 19.579 1.00 97.62 121 SER A N 1
ATOM 888 C CA . SER A 1 121 ? 6.918 4.136 20.099 1.00 97.62 121 SER A CA 1
ATOM 889 C C . SER A 1 121 ? 5.569 3.412 20.082 1.00 97.62 121 SER A C 1
ATOM 891 O O . SER A 1 121 ? 5.488 2.304 19.569 1.00 97.62 121 SER A O 1
ATOM 893 N N . TYR A 1 122 ? 4.508 4.093 20.524 1.00 97.12 122 TYR A N 1
ATOM 894 C CA . TYR A 1 122 ? 3.129 3.612 20.422 1.00 97.12 122 TYR A CA 1
ATOM 895 C C . TYR A 1 122 ? 2.740 3.219 18.986 1.00 97.12 122 TYR A C 1
ATOM 897 O O . TYR A 1 122 ? 2.260 2.116 18.758 1.00 97.12 122 TYR A O 1
ATOM 905 N N . GLY A 1 123 ? 2.973 4.094 18.000 1.00 97.94 123 GLY A N 1
ATOM 906 C CA . GLY A 1 123 ? 2.617 3.803 16.607 1.00 97.94 123 GLY A CA 1
ATOM 907 C C . GLY A 1 123 ? 3.414 2.635 16.018 1.00 97.94 123 GLY A C 1
ATOM 908 O O . GLY A 1 123 ? 2.857 1.837 15.270 1.00 97.94 123 GLY A O 1
ATOM 909 N N . LEU A 1 124 ? 4.696 2.511 16.379 1.00 98.69 124 LEU A N 1
ATOM 910 C CA . LEU A 1 124 ? 5.543 1.382 15.980 1.00 98.69 124 LEU A CA 1
ATOM 911 C C . LEU A 1 124 ? 5.031 0.063 16.570 1.00 98.69 124 LEU A C 1
ATOM 913 O O . LEU A 1 124 ? 4.883 -0.919 15.847 1.00 98.69 124 LEU A O 1
ATOM 917 N N . GLU A 1 125 ? 4.717 0.055 17.865 1.00 98.62 125 GLU A N 1
ATOM 918 C CA . GLU A 1 125 ? 4.202 -1.118 18.572 1.00 98.62 125 GLU A CA 1
ATOM 919 C C . GLU A 1 125 ? 2.855 -1.576 18.006 1.00 98.62 125 GLU A C 1
ATOM 921 O O . GLU A 1 125 ? 2.692 -2.757 17.694 1.00 98.62 125 GLU A O 1
ATOM 926 N N . VAL A 1 126 ? 1.919 -0.644 17.795 1.00 98.69 126 VAL A N 1
ATOM 927 C CA . VAL A 1 126 ? 0.609 -0.956 17.210 1.00 98.69 126 VAL A CA 1
ATOM 928 C C . VAL A 1 126 ? 0.753 -1.482 15.785 1.00 98.69 126 VAL A C 1
ATOM 930 O O . VAL A 1 126 ? 0.146 -2.497 15.456 1.00 98.69 126 VAL A O 1
ATOM 933 N N . ALA A 1 127 ? 1.584 -0.859 14.944 1.00 98.75 127 ALA A N 1
ATOM 934 C CA . ALA A 1 127 ? 1.815 -1.331 13.579 1.00 98.75 127 ALA A CA 1
ATOM 935 C C . ALA A 1 127 ? 2.372 -2.763 13.553 1.00 98.75 127 ALA A C 1
ATOM 937 O O . ALA A 1 127 ? 1.887 -3.604 12.795 1.00 98.75 127 ALA A O 1
ATOM 938 N N . ARG A 1 128 ? 3.339 -3.067 14.428 1.00 98.81 128 ARG A N 1
ATOM 939 C CA . ARG A 1 128 ? 3.905 -4.413 14.563 1.00 98.81 128 ARG A CA 1
ATOM 940 C C . ARG A 1 128 ? 2.880 -5.423 15.072 1.00 98.81 128 ARG A C 1
ATOM 942 O O . ARG A 1 128 ? 2.811 -6.539 14.563 1.00 98.81 128 ARG A O 1
ATOM 949 N N . ALA A 1 129 ? 2.067 -5.038 16.055 1.00 98.81 129 ALA A N 1
ATOM 950 C CA . ALA A 1 129 ? 1.011 -5.886 16.597 1.00 98.81 129 ALA A CA 1
ATOM 951 C C . ALA A 1 129 ? -0.078 -6.193 15.560 1.00 98.81 129 ALA A C 1
ATOM 953 O O . ALA A 1 129 ? -0.465 -7.353 15.424 1.00 98.81 129 ALA A O 1
ATOM 954 N N . LEU A 1 130 ? -0.512 -5.188 14.791 1.00 98.81 130 LEU A N 1
ATOM 955 C CA . LEU A 1 130 ? -1.430 -5.357 13.664 1.00 98.81 130 LEU A CA 1
ATOM 956 C C . LEU A 1 130 ? -0.843 -6.314 12.628 1.00 98.81 130 LEU A C 1
ATOM 958 O O . LEU A 1 130 ? -1.479 -7.307 12.289 1.00 98.81 130 LEU A O 1
ATOM 962 N N . GLY A 1 131 ? 0.396 -6.067 12.191 1.00 98.69 131 GLY A N 1
ATOM 963 C CA . GLY A 1 131 ? 1.071 -6.920 11.217 1.00 98.69 131 GLY A CA 1
ATOM 964 C C . GLY A 1 131 ? 1.114 -8.388 11.650 1.00 98.69 131 GLY A C 1
ATOM 965 O O . GLY A 1 131 ? 0.745 -9.280 10.887 1.00 98.69 131 GLY A O 1
ATOM 966 N N . ARG A 1 132 ? 1.498 -8.636 12.908 1.00 98.75 132 ARG A N 1
ATOM 967 C CA . ARG A 1 132 ? 1.552 -9.984 13.488 1.00 98.75 132 ARG A CA 1
ATOM 968 C C . ARG A 1 132 ? 0.174 -10.627 13.598 1.00 98.75 132 ARG A C 1
ATOM 970 O O . ARG A 1 132 ? 0.032 -11.792 13.244 1.00 98.75 132 ARG A O 1
ATOM 977 N N . GLY A 1 133 ? -0.827 -9.898 14.091 1.00 98.50 133 GLY A N 1
ATOM 978 C CA . GLY A 1 133 ? -2.178 -10.428 14.282 1.00 98.50 133 GLY A CA 1
ATOM 979 C C . GLY A 1 133 ? -2.865 -10.790 12.964 1.00 98.50 133 GLY A C 1
ATOM 980 O O . GLY A 1 133 ? -3.435 -11.872 12.855 1.00 98.50 133 GLY A O 1
ATOM 981 N N . LEU A 1 134 ? -2.729 -9.943 11.941 1.00 98.38 134 LEU A N 1
ATOM 982 C CA . LEU A 1 134 ? -3.254 -10.210 10.599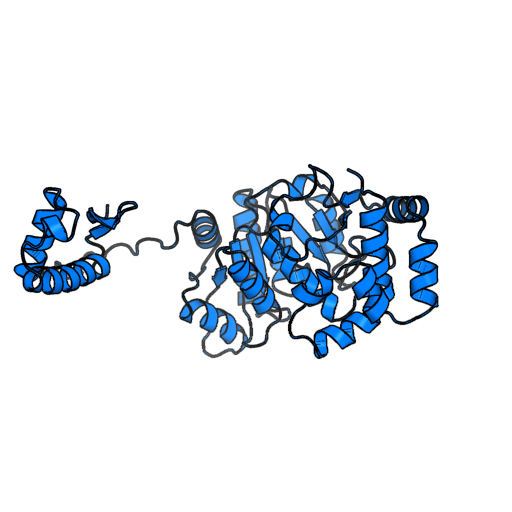 1.00 98.38 134 LEU A CA 1
ATOM 983 C C . LEU A 1 134 ? -2.582 -11.431 9.965 1.00 98.38 134 LEU A C 1
ATOM 985 O O . LEU A 1 134 ? -3.255 -12.361 9.524 1.00 98.38 134 LEU A O 1
ATOM 989 N N . SER A 1 135 ? -1.251 -11.492 10.027 1.00 97.44 135 SER A N 1
ATOM 990 C CA . SER A 1 135 ? -0.492 -12.642 9.529 1.00 97.44 135 SER A CA 1
ATOM 991 C C . SER A 1 135 ? -0.815 -13.936 10.294 1.00 97.44 135 SER A C 1
ATOM 993 O O . SER A 1 135 ? -0.886 -15.010 9.693 1.00 97.44 135 SER A O 1
ATOM 995 N N . ALA A 1 136 ? -1.083 -13.866 11.603 1.00 97.44 136 ALA A N 1
ATOM 996 C CA . ALA A 1 136 ? -1.525 -15.018 12.393 1.00 97.44 136 ALA A CA 1
ATOM 997 C C . ALA A 1 136 ? -2.904 -15.536 11.945 1.00 97.44 136 ALA A C 1
ATOM 999 O O . ALA A 1 136 ? -3.124 -16.747 11.937 1.00 97.44 136 ALA A O 1
ATOM 1000 N N . ALA A 1 137 ? -3.786 -14.639 11.498 1.00 95.56 137 ALA A N 1
ATOM 1001 C CA . ALA A 1 137 ? -5.060 -14.968 10.860 1.00 95.56 137 ALA A CA 1
ATOM 1002 C C . ALA A 1 137 ? -4.924 -15.366 9.375 1.00 95.56 137 ALA A C 1
ATOM 1004 O O . ALA A 1 137 ? -5.929 -15.615 8.719 1.00 95.56 137 ALA A O 1
ATOM 1005 N N . ARG A 1 138 ? -3.691 -15.456 8.848 1.00 95.44 138 ARG A N 1
ATOM 1006 C CA . ARG A 1 138 ? -3.360 -15.711 7.432 1.00 95.44 138 ARG A CA 1
ATOM 1007 C C . ARG A 1 138 ? -3.862 -14.649 6.451 1.00 95.44 138 ARG A C 1
ATOM 1009 O O . ARG A 1 138 ? -3.856 -14.901 5.252 1.00 95.44 138 ARG A O 1
ATOM 1016 N N . VAL A 1 139 ? -4.186 -13.460 6.947 1.00 96.38 139 VAL A N 1
ATOM 1017 C CA . VAL A 1 139 ? -4.527 -12.300 6.124 1.00 96.38 139 VAL A CA 1
ATOM 1018 C C . VAL A 1 139 ? -3.241 -11.573 5.719 1.00 96.38 139 VAL A C 1
ATOM 1020 O O . VAL A 1 139 ? -2.469 -11.170 6.601 1.00 96.38 139 VAL A O 1
ATOM 1023 N N . PRO A 1 140 ? -2.959 -11.397 4.414 1.00 97.06 140 PRO A N 1
ATOM 1024 C CA . PRO A 1 140 ? -1.733 -10.744 3.981 1.00 97.06 140 PRO A CA 1
ATOM 1025 C C . PRO A 1 140 ? -1.684 -9.266 4.362 1.00 97.06 140 PRO A C 1
ATOM 1027 O O . PRO A 1 140 ? -2.672 -8.540 4.273 1.00 97.06 140 PRO A O 1
ATOM 1030 N N . VAL A 1 141 ? -0.490 -8.798 4.722 1.00 98.56 141 VAL A N 1
ATOM 1031 C CA . VAL A 1 141 ? -0.254 -7.380 5.030 1.00 98.56 141 VAL A CA 1
ATOM 1032 C C . VAL A 1 141 ? 0.379 -6.688 3.834 1.00 98.56 141 VAL A C 1
ATOM 1034 O O . VAL A 1 141 ? 1.499 -7.038 3.448 1.00 98.56 141 VAL A O 1
ATOM 1037 N N . VAL A 1 142 ? -0.292 -5.670 3.293 1.00 98.69 142 VAL A N 1
ATOM 1038 C CA . VAL A 1 142 ? 0.240 -4.796 2.238 1.00 98.69 142 VAL A CA 1
ATOM 1039 C C . VAL A 1 142 ? 0.767 -3.510 2.865 1.00 98.69 142 VAL A C 1
ATOM 1041 O O . VAL A 1 142 ? 0.087 -2.863 3.659 1.00 98.69 142 VAL A O 1
ATOM 1044 N N . SER A 1 143 ? 1.978 -3.095 2.506 1.00 98.44 143 SER A N 1
ATOM 1045 C CA . SER A 1 143 ? 2.474 -1.772 2.888 1.00 98.44 143 SER A CA 1
ATOM 1046 C C . SER A 1 143 ? 3.578 -1.287 1.950 1.00 98.44 143 SER A C 1
ATOM 1048 O O . SER A 1 143 ? 3.875 -1.895 0.922 1.00 98.44 143 SER A O 1
ATOM 1050 N N . GLY A 1 144 ? 4.151 -0.126 2.251 1.00 97.12 144 GLY A N 1
ATOM 1051 C CA . GLY A 1 144 ? 5.076 0.571 1.378 1.00 97.12 144 GLY A CA 1
ATOM 1052 C C . GLY A 1 144 ? 6.559 0.390 1.691 1.00 97.12 144 GLY A C 1
ATOM 1053 O O . GLY A 1 144 ? 7.374 1.092 1.085 1.00 97.12 144 GLY A O 1
ATOM 1054 N N . LEU A 1 145 ? 6.937 -0.452 2.654 1.00 95.38 145 LEU A N 1
ATOM 1055 C CA . LEU A 1 145 ? 8.323 -0.589 3.127 1.00 95.38 145 LEU A CA 1
ATOM 1056 C C . LEU A 1 145 ? 8.995 0.742 3.539 1.00 95.38 145 LEU A C 1
ATOM 1058 O O . LEU A 1 145 ? 10.221 0.836 3.640 1.00 95.38 145 LEU A O 1
ATOM 1062 N N . ALA A 1 146 ? 8.216 1.807 3.760 1.00 93.56 146 ALA A N 1
ATOM 1063 C CA . ALA A 1 146 ? 8.750 3.049 4.283 1.00 93.56 146 ALA A CA 1
ATOM 1064 C C . ALA A 1 146 ? 9.185 2.852 5.740 1.00 93.56 146 ALA A C 1
ATOM 1066 O O . ALA A 1 146 ? 8.922 1.844 6.388 1.00 93.56 146 ALA A O 1
ATOM 1067 N N . LEU A 1 147 ? 9.878 3.845 6.276 1.00 94.94 147 LEU A N 1
ATOM 1068 C CA . LEU A 1 147 ? 10.257 3.862 7.686 1.00 94.94 147 LEU A CA 1
ATOM 1069 C C . LEU A 1 147 ? 9.021 3.962 8.577 1.00 94.94 147 LEU A C 1
ATOM 1071 O O . LEU A 1 147 ? 7.972 4.403 8.119 1.00 94.94 147 LEU A O 1
ATOM 1075 N N . GLY A 1 148 ? 9.175 3.628 9.854 1.00 97.12 148 GLY A N 1
ATOM 1076 C CA . GLY A 1 148 ? 8.089 3.733 10.818 1.00 97.12 148 GLY A CA 1
ATOM 1077 C C . GLY A 1 148 ? 7.048 2.643 10.601 1.00 97.12 148 GLY A C 1
ATOM 1078 O O . GLY A 1 148 ? 7.404 1.468 10.548 1.00 97.12 148 GLY A O 1
ATOM 1079 N N . VAL A 1 149 ? 5.785 3.046 10.471 1.00 98.50 149 VAL A N 1
ATOM 1080 C CA . VAL A 1 149 ? 4.633 2.131 10.437 1.00 98.50 149 VAL A CA 1
ATOM 1081 C C . VAL A 1 149 ? 4.755 1.056 9.369 1.00 98.50 149 VAL A C 1
ATOM 1083 O O . VAL A 1 149 ? 4.614 -0.114 9.703 1.00 98.50 149 VAL A O 1
ATOM 1086 N N . ASP A 1 150 ? 5.071 1.422 8.125 1.00 98.25 150 ASP A N 1
ATOM 1087 C CA . ASP A 1 150 ? 5.170 0.444 7.038 1.00 98.25 150 ASP A CA 1
ATOM 1088 C C . ASP A 1 150 ? 6.192 -0.664 7.364 1.00 98.25 150 ASP A C 1
ATOM 1090 O O . ASP A 1 150 ? 5.914 -1.849 7.193 1.00 98.25 150 ASP A O 1
ATOM 1094 N N . SER A 1 151 ? 7.373 -0.292 7.877 1.00 98.38 151 SER A N 1
ATOM 1095 C CA . SER A 1 151 ? 8.412 -1.259 8.255 1.00 98.38 151 SER A CA 1
ATOM 1096 C C . SER A 1 151 ? 7.966 -2.164 9.403 1.00 98.38 151 SER A C 1
ATOM 1098 O O . SER A 1 151 ? 8.199 -3.368 9.349 1.00 98.38 151 SER A O 1
ATOM 1100 N N . GLU A 1 152 ? 7.331 -1.606 10.437 1.00 98.75 152 GLU A N 1
ATOM 1101 C CA . GLU A 1 152 ? 6.881 -2.382 11.598 1.00 98.75 152 GLU A CA 1
ATOM 1102 C C . GLU A 1 152 ? 5.709 -3.306 11.263 1.00 98.75 152 GLU A C 1
ATOM 1104 O O . GLU A 1 152 ? 5.686 -4.437 11.739 1.00 98.75 152 GLU A O 1
ATOM 1109 N N . ALA A 1 153 ? 4.792 -2.890 10.386 1.00 98.75 153 ALA A N 1
ATOM 1110 C CA . ALA A 1 153 ? 3.724 -3.753 9.886 1.00 98.75 153 ALA A CA 1
ATOM 1111 C C . ALA A 1 153 ? 4.288 -4.978 9.148 1.00 98.75 153 ALA A C 1
ATOM 1113 O O . ALA A 1 153 ? 3.878 -6.106 9.420 1.00 98.75 153 ALA A O 1
ATOM 1114 N N . HIS A 1 154 ? 5.285 -4.782 8.277 1.00 98.75 154 HIS A N 1
ATOM 1115 C CA . HIS A 1 154 ? 5.986 -5.889 7.621 1.00 98.75 154 HIS A CA 1
ATOM 1116 C C . HIS A 1 154 ? 6.745 -6.773 8.618 1.00 98.75 154 HIS A C 1
ATOM 1118 O O . HIS A 1 154 ? 6.656 -7.995 8.537 1.00 98.75 154 HIS A O 1
ATOM 1124 N N . LEU A 1 155 ? 7.480 -6.179 9.566 1.00 98.69 155 LEU A N 1
ATOM 1125 C CA . LEU A 1 155 ? 8.210 -6.931 10.592 1.00 98.69 155 LEU A CA 1
ATOM 1126 C C . LEU A 1 155 ? 7.263 -7.792 11.429 1.00 98.69 155 LEU A C 1
ATOM 1128 O O . LEU A 1 155 ? 7.542 -8.968 11.622 1.00 98.69 155 LEU A O 1
ATOM 1132 N N . GLY A 1 156 ? 6.131 -7.234 11.862 1.00 98.69 156 GLY A N 1
ATOM 1133 C CA . G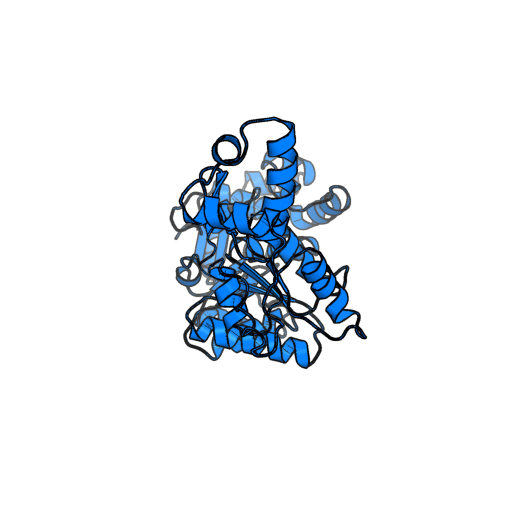LY A 1 156 ? 5.087 -7.976 12.559 1.00 98.69 156 GLY A CA 1
ATOM 1134 C C . GLY A 1 156 ? 4.522 -9.111 11.710 1.00 98.69 156 GLY A C 1
ATOM 1135 O O . GLY A 1 156 ? 4.419 -10.238 12.182 1.00 98.69 156 GLY A O 1
ATOM 1136 N N . ALA A 1 157 ? 4.219 -8.856 10.434 1.00 98.50 157 ALA A N 1
ATOM 1137 C CA . ALA A 1 157 ? 3.708 -9.888 9.534 1.00 98.50 157 ALA A CA 1
ATOM 1138 C C . ALA A 1 157 ? 4.686 -11.063 9.367 1.00 98.50 157 ALA A C 1
ATOM 1140 O O . ALA A 1 157 ? 4.268 -12.220 9.332 1.00 98.50 157 ALA A O 1
ATOM 1141 N N . LEU A 1 158 ? 5.991 -10.778 9.334 1.00 98.50 158 LEU A N 1
ATOM 1142 C CA . LEU A 1 158 ? 7.049 -11.785 9.240 1.00 98.50 158 LEU A CA 1
ATOM 1143 C C . LEU A 1 158 ? 7.234 -12.615 10.524 1.00 98.50 158 LEU A C 1
ATOM 1145 O O . LEU A 1 158 ? 7.878 -13.659 10.454 1.00 98.50 158 LEU A O 1
ATOM 1149 N N . GLU A 1 159 ? 6.673 -12.204 11.666 1.00 98.19 159 GLU A N 1
ATOM 1150 C CA . GLU A 1 159 ? 6.684 -12.978 12.924 1.00 98.19 159 GLU A CA 1
ATOM 1151 C C . GLU A 1 159 ? 5.656 -14.122 12.934 1.00 98.19 159 GLU A C 1
ATOM 1153 O O . GLU A 1 159 ? 5.670 -14.964 13.830 1.00 98.19 159 GLU A O 1
ATOM 1158 N N . ALA A 1 160 ? 4.765 -14.157 11.946 1.00 96.69 160 ALA A N 1
ATOM 1159 C CA . ALA A 1 160 ? 3.647 -15.084 11.846 1.00 96.69 160 ALA A CA 1
ATOM 1160 C C . ALA A 1 160 ? 3.640 -15.805 10.470 1.00 96.69 160 ALA A C 1
ATOM 1162 O O . ALA A 1 160 ? 4.506 -15.543 9.624 1.00 96.69 160 ALA A O 1
ATOM 1163 N N . PRO A 1 161 ? 2.768 -16.813 10.261 1.00 93.00 161 PRO A N 1
ATOM 1164 C CA . PRO A 1 161 ? 2.801 -17.659 9.062 1.00 93.00 161 PRO A CA 1
ATOM 1165 C C . PRO A 1 161 ? 2.179 -17.041 7.799 1.00 93.00 161 PRO A C 1
ATOM 1167 O O . PRO A 1 161 ? 2.361 -17.609 6.724 1.00 93.00 161 PRO A O 1
ATOM 1170 N N . GLY A 1 162 ? 1.442 -15.934 7.903 1.00 89.69 162 GLY A N 1
ATOM 1171 C CA . GLY A 1 162 ? 0.888 -15.215 6.756 1.00 89.69 162 GLY A CA 1
ATOM 1172 C C . GLY A 1 162 ? 1.953 -14.508 5.910 1.00 89.69 162 GLY A C 1
ATOM 1173 O O . GLY A 1 162 ? 3.107 -14.345 6.316 1.00 89.69 162 GLY A O 1
ATOM 1174 N N . SER A 1 163 ? 1.563 -14.087 4.707 1.00 94.88 163 SER A N 1
ATOM 1175 C CA . SER A 1 163 ? 2.445 -13.391 3.767 1.00 94.88 163 SER A CA 1
ATOM 1176 C C . SER A 1 163 ? 2.414 -11.874 3.945 1.00 94.88 163 SER A C 1
ATOM 1178 O O . SER A 1 163 ? 1.518 -11.297 4.561 1.00 94.88 163 SER A O 1
ATOM 1180 N N . THR A 1 164 ? 3.382 -11.189 3.340 1.00 98.31 164 THR A N 1
ATOM 1181 C CA . THR A 1 164 ? 3.384 -9.726 3.279 1.00 98.31 164 THR A CA 1
ATOM 1182 C C . THR A 1 164 ? 3.855 -9.208 1.925 1.00 98.31 164 THR A C 1
ATOM 1184 O O . THR A 1 164 ? 4.696 -9.819 1.266 1.00 98.31 164 THR A O 1
ATOM 1187 N N . ILE A 1 165 ? 3.266 -8.097 1.490 1.00 98.62 165 ILE A N 1
ATOM 1188 C CA . ILE A 1 165 ? 3.471 -7.506 0.170 1.00 98.62 165 ILE A CA 1
ATOM 1189 C C . ILE A 1 165 ? 3.973 -6.076 0.350 1.00 98.62 165 ILE A C 1
ATOM 1191 O O . ILE A 1 165 ? 3.251 -5.203 0.830 1.00 98.62 165 ILE A O 1
ATOM 1195 N N . ALA A 1 166 ? 5.211 -5.818 -0.055 1.00 98.50 166 ALA A N 1
ATOM 1196 C CA . ALA A 1 166 ? 5.772 -4.477 -0.099 1.00 98.50 166 ALA A CA 1
ATOM 1197 C C . ALA A 1 166 ? 5.611 -3.881 -1.496 1.00 98.50 166 ALA A C 1
ATOM 1199 O O . ALA A 1 166 ? 6.153 -4.402 -2.463 1.00 98.50 166 ALA A O 1
ATOM 1200 N N . VAL A 1 167 ? 4.935 -2.746 -1.614 1.00 98.44 167 VAL A N 1
ATOM 1201 C CA . VAL A 1 167 ? 4.826 -2.015 -2.881 1.00 98.44 167 VAL A CA 1
ATOM 1202 C C . VAL A 1 167 ? 5.862 -0.899 -2.876 1.00 98.44 167 VAL A C 1
ATOM 1204 O O . VAL A 1 167 ? 5.816 -0.062 -1.988 1.00 98.44 167 VAL A O 1
ATOM 1207 N N . LEU A 1 168 ? 6.797 -0.823 -3.822 1.00 97.25 168 LEU A N 1
ATOM 1208 C CA . LEU A 1 168 ? 7.854 0.199 -3.843 1.00 97.25 168 LEU A CA 1
ATOM 1209 C C . LEU A 1 168 ? 7.590 1.312 -4.859 1.00 97.25 168 LEU A C 1
ATOM 1211 O O . LEU A 1 168 ? 7.046 1.093 -5.934 1.00 97.25 168 LEU A O 1
ATOM 1215 N N . ALA A 1 169 ? 8.032 2.524 -4.510 1.00 93.94 169 ALA A N 1
ATOM 1216 C CA . ALA A 1 169 ? 8.058 3.671 -5.423 1.00 93.94 169 ALA A CA 1
ATOM 1217 C C . ALA A 1 169 ? 9.275 3.648 -6.366 1.00 93.94 169 ALA A C 1
ATOM 1219 O O . ALA A 1 169 ? 9.316 4.392 -7.339 1.00 93.94 169 ALA A O 1
ATOM 1220 N N . ALA A 1 170 ? 10.280 2.829 -6.044 1.00 92.69 170 ALA A N 1
ATOM 1221 C CA . ALA A 1 170 ? 11.416 2.492 -6.896 1.00 92.69 170 ALA A CA 1
ATOM 1222 C C . ALA A 1 170 ? 11.214 1.092 -7.487 1.00 92.69 170 ALA A C 1
ATOM 1224 O O . ALA A 1 170 ? 10.261 0.403 -7.124 1.00 92.69 170 ALA A O 1
ATOM 1225 N N . SER A 1 171 ? 12.108 0.653 -8.374 1.00 94.56 171 SER A N 1
ATOM 1226 C CA . SER A 1 171 ? 12.054 -0.714 -8.900 1.00 94.56 171 SER A CA 1
ATOM 1227 C C . SER A 1 171 ? 12.124 -1.762 -7.779 1.00 94.56 171 SER A C 1
ATOM 1229 O O . SER A 1 171 ? 12.883 -1.608 -6.824 1.00 94.56 171 SER A O 1
ATOM 1231 N N . ALA A 1 172 ? 11.367 -2.854 -7.925 1.00 96.56 172 ALA A N 1
ATOM 1232 C CA . ALA A 1 172 ? 11.171 -3.869 -6.885 1.00 96.56 172 ALA A CA 1
ATOM 1233 C C . ALA A 1 172 ? 12.471 -4.535 -6.391 1.00 96.56 172 ALA A C 1
ATOM 1235 O O . ALA A 1 172 ? 12.555 -4.932 -5.232 1.00 96.56 172 ALA A O 1
ATOM 1236 N N . HIS A 1 173 ? 13.493 -4.632 -7.247 1.00 94.19 173 HIS A N 1
ATOM 1237 C CA . HIS A 1 173 ? 14.786 -5.249 -6.922 1.00 94.19 173 HIS A CA 1
ATOM 1238 C C . HIS A 1 173 ? 15.739 -4.343 -6.120 1.00 94.19 173 HIS A C 1
ATOM 1240 O O . HIS A 1 173 ? 16.773 -4.815 -5.655 1.00 94.19 173 HIS A O 1
ATOM 1246 N N . VAL A 1 174 ? 15.414 -3.056 -5.937 1.00 92.38 174 VAL A N 1
ATOM 1247 C CA . VAL A 1 174 ? 16.260 -2.100 -5.207 1.00 92.38 174 VAL A CA 1
ATOM 1248 C C . VAL A 1 174 ? 15.574 -1.698 -3.910 1.00 92.38 174 VAL A C 1
ATOM 1250 O O . VAL A 1 174 ? 14.551 -1.013 -3.917 1.00 92.38 174 VAL A O 1
ATOM 1253 N N . ALA A 1 175 ? 16.169 -2.078 -2.779 1.00 93.19 175 ALA A N 1
ATOM 1254 C CA . ALA A 1 175 ? 15.669 -1.686 -1.470 1.00 93.19 175 ALA A CA 1
ATOM 1255 C C . ALA A 1 175 ? 15.635 -0.155 -1.327 1.00 93.19 175 ALA A C 1
ATOM 1257 O O . ALA A 1 175 ? 16.660 0.526 -1.440 1.00 93.19 175 ALA A O 1
ATOM 1258 N N . TYR A 1 176 ? 14.457 0.389 -1.022 1.00 89.81 176 TYR A N 1
ATOM 1259 C CA . TYR A 1 176 ? 14.284 1.804 -0.721 1.00 89.81 176 TYR A CA 1
ATOM 1260 C C . TYR A 1 176 ? 13.392 1.992 0.518 1.00 89.81 176 TYR A C 1
ATOM 1262 O O . TYR A 1 176 ? 12.246 1.547 0.500 1.00 89.81 176 TYR A O 1
ATOM 1270 N N . PRO A 1 177 ? 13.867 2.699 1.564 1.00 90.19 177 PRO A N 1
ATOM 1271 C CA . PRO A 1 177 ? 15.203 3.294 1.674 1.00 90.19 177 PRO A CA 1
ATOM 1272 C C . PRO A 1 177 ? 16.296 2.220 1.804 1.00 90.19 177 PRO A C 1
ATOM 1274 O O . PRO A 1 177 ? 16.049 1.158 2.365 1.00 90.19 177 PRO A O 1
ATOM 1277 N N . ALA A 1 178 ? 17.523 2.516 1.359 1.00 92.38 178 ALA A N 1
ATOM 1278 C CA . ALA A 1 178 ? 18.631 1.546 1.323 1.00 92.38 178 ALA A CA 1
ATOM 1279 C C . ALA A 1 178 ? 18.911 0.867 2.678 1.00 92.38 178 ALA A C 1
ATOM 1281 O O . ALA A 1 178 ? 19.258 -0.308 2.744 1.00 92.38 178 ALA A O 1
ATOM 1282 N N . ARG A 1 179 ? 18.691 1.582 3.790 1.00 92.31 179 ARG A N 1
ATOM 1283 C CA . ARG A 1 179 ? 18.837 1.030 5.148 1.00 92.31 179 ARG A CA 1
ATOM 1284 C C . ARG A 1 179 ? 17.849 -0.097 5.483 1.00 92.31 179 ARG A C 1
ATOM 1286 O O . ARG A 1 179 ? 18.085 -0.837 6.428 1.00 92.31 179 ARG A O 1
ATOM 1293 N N . GLY A 1 180 ? 16.759 -0.220 4.726 1.00 93.56 180 GLY A N 1
ATOM 1294 C CA . GLY A 1 180 ? 15.739 -1.260 4.862 1.00 93.56 180 GLY A CA 1
ATOM 1295 C C . GLY A 1 180 ? 16.051 -2.555 4.109 1.00 93.56 180 GLY A C 1
ATOM 1296 O O . GLY A 1 180 ? 15.168 -3.397 4.000 1.00 93.56 180 GLY A O 1
ATOM 1297 N N . TRP A 1 181 ? 17.269 -2.742 3.584 1.00 96.81 181 TRP A N 1
ATOM 1298 C CA . TRP A 1 181 ? 17.620 -3.894 2.739 1.00 96.81 181 TRP A CA 1
ATOM 1299 C C . TRP A 1 181 ? 17.368 -5.264 3.389 1.00 96.81 181 TRP A C 1
ATOM 1301 O O . TRP A 1 181 ? 16.949 -6.189 2.702 1.00 96.81 181 TRP A O 1
ATOM 1311 N N . LYS A 1 182 ? 17.564 -5.403 4.709 1.00 98.25 182 LYS A N 1
ATOM 1312 C CA . LYS A 1 182 ? 17.272 -6.663 5.421 1.00 98.25 182 LYS A CA 1
ATOM 1313 C C . LYS A 1 182 ? 15.782 -6.987 5.403 1.00 98.25 182 LYS A C 1
ATOM 1315 O O . LYS A 1 182 ? 15.403 -8.123 5.151 1.00 98.25 182 LYS A O 1
ATOM 1320 N N . LEU A 1 183 ? 14.949 -5.977 5.660 1.00 98.31 183 LEU A N 1
ATOM 1321 C CA . LEU A 1 183 ? 13.498 -6.128 5.640 1.00 98.31 183 LEU A CA 1
ATOM 1322 C C . LEU A 1 183 ? 12.998 -6.384 4.217 1.00 98.31 183 LEU A C 1
ATOM 1324 O O . LEU A 1 183 ? 12.176 -7.264 4.015 1.00 98.31 183 LEU A O 1
ATOM 1328 N N . HIS A 1 184 ? 13.538 -5.662 3.232 1.00 98.44 184 HIS A N 1
ATOM 1329 C CA . HIS A 1 184 ? 13.271 -5.890 1.810 1.00 98.44 184 HIS A CA 1
ATOM 1330 C C . HIS A 1 184 ? 13.517 -7.350 1.408 1.00 98.44 184 HIS A C 1
ATOM 1332 O O . HIS A 1 184 ? 12.621 -7.984 0.854 1.00 98.44 184 HIS A O 1
ATOM 1338 N N . ALA A 1 185 ? 14.688 -7.896 1.752 1.00 98.19 185 ALA A N 1
ATOM 1339 C CA . ALA A 1 185 ? 15.033 -9.285 1.464 1.00 98.19 185 ALA A CA 1
ATOM 1340 C C . ALA A 1 185 ? 14.092 -10.275 2.171 1.00 98.19 185 ALA A C 1
ATOM 1342 O O . ALA A 1 185 ? 13.593 -11.199 1.536 1.00 98.19 185 ALA A O 1
ATOM 1343 N N . ALA A 1 186 ? 13.783 -10.045 3.452 1.00 98.19 186 ALA A N 1
ATOM 1344 C CA . ALA A 1 186 ? 12.877 -10.905 4.214 1.00 98.19 186 ALA A CA 1
ATOM 1345 C C . ALA A 1 186 ? 11.439 -10.900 3.657 1.00 98.19 186 ALA A C 1
ATOM 1347 O O . ALA A 1 186 ? 10.791 -11.945 3.595 1.00 98.19 186 ALA A O 1
ATOM 1348 N N . VAL A 1 187 ? 10.943 -9.740 3.207 1.00 98.44 187 VAL A N 1
ATOM 1349 C CA . VAL A 1 187 ? 9.638 -9.628 2.535 1.00 98.44 187 VAL A CA 1
ATOM 1350 C C . VAL A 1 187 ? 9.648 -10.368 1.198 1.00 98.44 187 VAL A C 1
ATOM 1352 O O . VAL A 1 187 ? 8.699 -11.085 0.898 1.00 98.44 187 VAL A O 1
ATOM 1355 N N . ALA A 1 188 ? 10.714 -10.242 0.404 1.00 98.00 188 ALA A N 1
ATOM 1356 C CA . ALA A 1 188 ? 10.841 -10.971 -0.856 1.00 98.00 188 ALA A CA 1
ATOM 1357 C C . ALA A 1 188 ? 10.897 -12.497 -0.658 1.00 98.00 188 ALA A C 1
ATOM 1359 O O . ALA A 1 188 ? 10.412 -13.242 -1.506 1.00 98.00 188 ALA A O 1
ATOM 1360 N N . GLU A 1 189 ? 11.473 -12.967 0.449 1.00 97.31 189 GLU A N 1
ATOM 1361 C CA . GLU A 1 189 ? 11.574 -14.392 0.770 1.00 97.31 189 GLU A CA 1
ATOM 1362 C C . GLU A 1 189 ? 10.229 -14.999 1.202 1.00 97.31 189 GLU A C 1
ATOM 1364 O O . GLU A 1 189 ? 9.872 -16.083 0.744 1.00 97.31 189 GLU A O 1
ATOM 1369 N N . ARG A 1 190 ? 9.463 -14.308 2.060 1.00 95.50 190 ARG A N 1
ATOM 1370 C CA . ARG A 1 190 ? 8.204 -14.829 2.643 1.00 95.50 190 ARG A CA 1
ATOM 1371 C C . ARG A 1 190 ? 6.930 -14.251 2.011 1.00 95.50 190 ARG A C 1
ATOM 1373 O O . ARG A 1 190 ? 5.826 -14.500 2.489 1.00 95.50 190 ARG A O 1
ATOM 1380 N N . GLY A 1 191 ? 7.067 -13.462 0.955 1.00 97.25 191 GLY A N 1
ATOM 1381 C CA . GLY A 1 191 ? 5.966 -12.752 0.317 1.00 97.25 191 GLY A CA 1
ATOM 1382 C C . GLY A 1 191 ? 6.383 -12.164 -1.023 1.00 97.25 191 GLY A C 1
ATOM 1383 O O . GLY A 1 191 ? 6.957 -12.869 -1.855 1.00 97.25 191 GLY A O 1
ATOM 1384 N N . ALA A 1 192 ? 6.084 -10.886 -1.248 1.00 98.19 192 ALA A N 1
ATOM 1385 C CA . ALA A 1 192 ? 6.439 -10.203 -2.486 1.00 98.19 192 ALA A CA 1
ATOM 1386 C C . ALA A 1 192 ? 6.879 -8.759 -2.249 1.00 98.19 192 ALA A C 1
ATOM 1388 O O . ALA A 1 192 ? 6.275 -8.023 -1.473 1.00 98.19 192 ALA A O 1
ATOM 1389 N N . VAL A 1 193 ? 7.889 -8.320 -2.993 1.00 98.62 193 VAL A N 1
ATOM 1390 C CA . VAL A 1 193 ? 8.174 -6.901 -3.207 1.00 98.62 193 VAL A CA 1
ATOM 1391 C C . VAL A 1 193 ? 7.797 -6.568 -4.641 1.00 98.62 193 VAL A C 1
ATOM 1393 O O . VAL A 1 193 ? 8.285 -7.210 -5.570 1.00 98.62 193 VAL A O 1
ATOM 1396 N N . ILE A 1 194 ? 6.943 -5.570 -4.841 1.00 98.38 194 ILE A N 1
ATOM 1397 C CA . ILE A 1 194 ? 6.416 -5.222 -6.157 1.00 98.38 194 ILE A CA 1
ATOM 1398 C C . ILE A 1 194 ? 6.664 -3.766 -6.530 1.00 98.38 194 ILE A C 1
ATOM 1400 O O . ILE A 1 194 ? 6.849 -2.909 -5.668 1.00 98.38 194 ILE A O 1
ATOM 1404 N N . SER A 1 195 ? 6.652 -3.474 -7.827 1.00 97.81 195 SER A N 1
ATOM 1405 C CA . SER A 1 195 ? 6.738 -2.111 -8.347 1.00 97.81 195 SER A CA 1
ATOM 1406 C C . SER A 1 195 ? 6.150 -2.000 -9.749 1.00 97.81 195 SER A C 1
ATOM 1408 O O . SER A 1 195 ? 6.290 -2.907 -10.572 1.00 97.81 195 SER A O 1
ATOM 1410 N N . GLU A 1 196 ? 5.550 -0.850 -10.041 1.00 96.69 196 GLU A N 1
ATOM 1411 C CA . GLU A 1 196 ? 5.185 -0.452 -11.403 1.00 96.69 196 GLU A CA 1
ATOM 1412 C C . GLU A 1 196 ? 6.415 -0.030 -12.229 1.00 96.69 196 GLU A C 1
ATOM 1414 O O . GLU A 1 196 ? 6.403 -0.114 -13.456 1.00 96.69 196 GLU A O 1
ATOM 1419 N N . LEU A 1 197 ? 7.511 0.376 -11.576 1.00 95.62 197 LEU A N 1
ATOM 1420 C CA . LEU A 1 197 ? 8.703 0.863 -12.265 1.00 95.62 197 LEU A CA 1
ATOM 1421 C C . LEU A 1 197 ? 9.637 -0.277 -12.715 1.00 95.62 197 LEU A C 1
ATOM 1423 O O . LEU A 1 197 ? 9.965 -1.167 -11.916 1.00 95.62 197 LEU A O 1
ATOM 1427 N N . PRO A 1 198 ? 10.146 -0.223 -13.963 1.00 96.06 198 PRO A N 1
ATOM 1428 C CA . PRO A 1 198 ? 11.043 -1.242 -14.494 1.00 96.06 198 PRO A CA 1
ATOM 1429 C C . PRO A 1 198 ? 12.441 -1.172 -13.857 1.00 96.06 198 PRO A C 1
ATOM 1431 O O . PRO A 1 198 ? 12.801 -0.166 -13.233 1.00 96.06 198 PRO A O 1
ATOM 1434 N N . PRO A 1 199 ? 13.269 -2.225 -14.003 1.00 95.31 199 PRO A N 1
ATOM 1435 C CA . PRO A 1 199 ? 14.663 -2.185 -13.578 1.00 95.31 199 PRO A CA 1
ATOM 1436 C C . PRO A 1 199 ? 15.423 -0.979 -14.139 1.00 95.31 199 PRO A C 1
ATOM 1438 O O . PRO A 1 199 ? 15.288 -0.641 -15.314 1.00 95.31 199 PRO A O 1
ATOM 1441 N N . GLY A 1 200 ? 16.231 -0.333 -13.295 1.00 89.50 200 GLY A N 1
ATOM 1442 C CA . GLY A 1 200 ? 17.004 0.859 -13.656 1.00 89.50 200 GLY A CA 1
ATOM 1443 C C . GLY A 1 200 ? 16.224 2.180 -13.638 1.00 89.50 200 GLY A C 1
ATOM 1444 O O . GLY A 1 200 ? 16.843 3.238 -13.738 1.00 89.50 200 GLY A O 1
ATOM 1445 N N . ALA A 1 201 ? 14.897 2.161 -13.466 1.00 90.75 201 ALA A N 1
ATOM 1446 C CA . ALA A 1 201 ? 14.118 3.387 -13.321 1.00 90.75 201 ALA A CA 1
ATOM 1447 C C . ALA A 1 201 ? 14.409 4.088 -11.983 1.00 90.75 201 ALA A C 1
ATOM 1449 O O . ALA A 1 201 ? 14.460 3.462 -10.921 1.00 90.75 201 ALA A O 1
ATOM 1450 N N . GLN A 1 202 ? 14.566 5.412 -12.035 1.00 84.06 202 GLN A N 1
ATOM 1451 C CA . GLN A 1 202 ? 14.796 6.242 -10.855 1.00 84.06 202 GLN A CA 1
ATOM 1452 C C . GLN A 1 202 ? 13.470 6.729 -10.267 1.00 84.06 202 GLN A C 1
ATOM 1454 O O . GLN A 1 202 ? 12.667 7.353 -10.960 1.00 84.06 202 GLN A O 1
ATOM 1459 N N . ALA A 1 203 ? 13.263 6.492 -8.971 1.00 88.12 203 ALA A N 1
ATOM 1460 C CA . ALA A 1 203 ? 12.079 6.973 -8.268 1.00 88.12 203 ALA A CA 1
ATOM 1461 C C . ALA A 1 203 ? 12.073 8.506 -8.169 1.00 88.12 203 ALA A C 1
ATOM 1463 O O . ALA A 1 203 ? 13.022 9.115 -7.673 1.00 88.12 203 ALA A O 1
ATOM 1464 N N . GLN A 1 204 ? 10.969 9.117 -8.587 1.00 90.81 204 GLN A N 1
ATOM 1465 C CA . GLN A 1 204 ? 10.684 10.541 -8.409 1.00 90.81 204 GLN A CA 1
ATOM 1466 C C . GLN A 1 204 ? 9.723 10.750 -7.232 1.00 90.81 204 GLN A C 1
ATOM 1468 O O . GLN A 1 204 ? 9.145 9.804 -6.695 1.00 90.81 204 GLN A O 1
ATOM 1473 N N . ARG A 1 205 ? 9.516 12.002 -6.805 1.00 88.25 205 ARG A N 1
ATOM 1474 C CA . ARG A 1 205 ? 8.633 12.293 -5.661 1.00 88.25 205 ARG A CA 1
ATOM 1475 C C . ARG A 1 205 ? 7.180 11.878 -5.931 1.00 88.25 205 ARG A C 1
ATOM 1477 O O . ARG A 1 205 ? 6.531 11.371 -5.019 1.00 88.25 205 ARG A O 1
ATOM 1484 N N . TRP A 1 206 ? 6.686 12.044 -7.157 1.00 88.94 206 TRP A N 1
ATOM 1485 C CA . TRP A 1 206 ? 5.342 11.606 -7.547 1.00 88.94 206 TRP A CA 1
ATOM 1486 C C . TRP A 1 206 ? 5.172 10.083 -7.488 1.00 88.94 206 TRP A C 1
ATOM 1488 O O . TRP A 1 206 ? 4.084 9.620 -7.153 1.00 88.94 206 TRP A O 1
ATOM 1498 N N . CYS A 1 207 ? 6.240 9.304 -7.708 1.00 92.38 207 CYS A N 1
ATOM 1499 C CA . CYS A 1 207 ? 6.196 7.841 -7.642 1.00 92.38 207 CYS A CA 1
ATOM 1500 C C . CYS A 1 207 ? 5.745 7.344 -6.263 1.00 92.38 207 CYS A C 1
ATOM 1502 O O . CYS A 1 207 ? 5.114 6.303 -6.168 1.00 92.38 207 CYS A O 1
ATOM 1504 N N . PHE A 1 208 ? 6.018 8.089 -5.186 1.00 91.56 208 PHE A N 1
ATOM 1505 C CA . PHE A 1 208 ? 5.538 7.729 -3.848 1.00 91.56 208 PHE A CA 1
ATOM 1506 C C . PHE A 1 208 ? 4.024 7.856 -3.707 1.00 91.56 208 PHE A C 1
ATOM 1508 O O . PHE A 1 208 ? 3.431 7.079 -2.969 1.00 91.56 208 PHE A O 1
ATOM 1515 N N . VAL A 1 209 ? 3.413 8.816 -4.402 1.00 89.50 209 VAL A N 1
ATOM 1516 C CA . VAL A 1 209 ? 1.958 8.992 -4.401 1.00 89.50 209 VAL A CA 1
ATOM 1517 C C . VAL A 1 209 ? 1.314 7.977 -5.345 1.00 89.50 209 VAL A C 1
ATOM 1519 O O . VAL A 1 209 ? 0.390 7.285 -4.938 1.00 89.50 209 VAL A O 1
ATOM 1522 N N . ALA A 1 210 ? 1.864 7.795 -6.551 1.00 91.81 210 ALA A N 1
ATOM 1523 C CA . ALA A 1 210 ? 1.406 6.767 -7.493 1.00 91.81 210 ALA A CA 1
ATOM 1524 C C . ALA A 1 210 ? 1.520 5.346 -6.912 1.00 91.81 210 ALA A C 1
ATOM 1526 O O . ALA A 1 210 ? 0.646 4.511 -7.095 1.00 91.81 210 ALA A O 1
ATOM 1527 N N . ARG A 1 211 ? 2.553 5.065 -6.116 1.00 95.31 211 ARG A N 1
ATOM 1528 C CA . ARG A 1 211 ? 2.669 3.794 -5.395 1.00 95.31 211 ARG A CA 1
ATOM 1529 C C . ARG A 1 211 ? 1.507 3.574 -4.425 1.00 95.31 211 ARG A C 1
ATOM 1531 O O . ARG A 1 211 ? 1.064 2.442 -4.254 1.00 95.31 211 ARG A O 1
ATOM 1538 N N . ASN A 1 212 ? 1.025 4.624 -3.762 1.00 95.81 212 ASN A N 1
ATOM 1539 C CA . ASN A 1 212 ? 0.007 4.490 -2.722 1.00 95.81 212 ASN A CA 1
ATOM 1540 C C . ASN A 1 212 ? -1.342 4.009 -3.271 1.00 95.81 212 ASN A C 1
ATOM 1542 O O . ASN A 1 212 ? -1.997 3.234 -2.580 1.00 95.81 212 ASN A O 1
ATOM 1546 N N . ARG A 1 213 ? -1.714 4.354 -4.515 1.00 95.75 213 ARG A N 1
ATOM 1547 C CA . ARG A 1 213 ? -2.915 3.774 -5.143 1.00 95.75 213 ARG A CA 1
ATOM 1548 C C . ARG A 1 213 ? -2.802 2.264 -5.342 1.00 95.75 213 ARG A C 1
ATOM 1550 O O . ARG A 1 213 ? -3.785 1.563 -5.190 1.00 95.75 213 ARG A O 1
ATOM 1557 N N . ILE A 1 214 ? -1.600 1.741 -5.599 1.00 97.50 214 ILE A N 1
ATOM 1558 C CA . ILE A 1 214 ? -1.359 0.293 -5.710 1.00 97.50 214 ILE A CA 1
ATOM 1559 C C . ILE A 1 214 ? -1.493 -0.376 -4.334 1.00 97.50 214 ILE A C 1
ATOM 1561 O O . ILE A 1 214 ? -2.056 -1.458 -4.244 1.00 97.50 214 ILE A O 1
ATOM 1565 N N . ILE A 1 215 ? -1.021 0.264 -3.254 1.00 98.19 215 ILE A N 1
ATOM 1566 C CA . ILE A 1 215 ? -1.240 -0.240 -1.884 1.00 98.19 215 ILE A CA 1
ATOM 1567 C C . ILE A 1 215 ? -2.740 -0.308 -1.582 1.00 98.19 215 ILE A C 1
ATOM 1569 O O . ILE A 1 215 ? -3.223 -1.358 -1.168 1.00 98.19 215 ILE A O 1
ATOM 1573 N N . ALA A 1 216 ? -3.460 0.793 -1.817 1.00 96.75 216 ALA A N 1
ATOM 1574 C CA . ALA A 1 216 ? -4.902 0.870 -1.601 1.00 96.75 216 ALA A CA 1
ATOM 1575 C C . ALA A 1 216 ? -5.656 -0.170 -2.443 1.00 96.75 216 ALA A C 1
ATOM 1577 O O . ALA A 1 216 ? -6.524 -0.856 -1.924 1.00 96.75 216 ALA A O 1
ATOM 1578 N N . ALA A 1 217 ? -5.263 -0.345 -3.707 1.00 96.81 217 ALA A N 1
ATOM 1579 C CA . ALA A 1 217 ? -5.856 -1.305 -4.630 1.00 96.81 217 ALA A CA 1
ATOM 1580 C C . ALA A 1 217 ? -5.474 -2.769 -4.363 1.00 96.81 217 ALA A C 1
ATOM 1582 O O . ALA A 1 217 ? -6.151 -3.668 -4.854 1.00 96.81 217 ALA A O 1
ATOM 1583 N N . LEU A 1 218 ? -4.449 -3.068 -3.569 1.00 97.38 218 LEU A N 1
ATOM 1584 C CA . LEU A 1 218 ? -4.183 -4.440 -3.113 1.00 97.38 218 LEU A CA 1
ATOM 1585 C C . LEU A 1 218 ? -4.843 -4.757 -1.771 1.00 97.38 218 LEU A C 1
ATOM 1587 O O . LEU A 1 218 ? -5.125 -5.918 -1.516 1.00 97.38 218 LEU A O 1
ATOM 1591 N N . GLY A 1 219 ? -5.091 -3.758 -0.922 1.00 96.31 219 GLY A N 1
ATOM 1592 C CA . GLY A 1 219 ? -5.794 -3.967 0.342 1.00 96.31 219 GLY A CA 1
ATOM 1593 C C . GLY A 1 219 ? -7.310 -3.928 0.162 1.00 96.31 219 GLY A C 1
ATOM 1594 O O . GLY A 1 219 ? -7.831 -2.900 -0.258 1.00 96.31 219 GLY A O 1
ATOM 1595 N N . ALA A 1 220 ? -8.034 -4.986 0.521 1.00 95.12 220 ALA A N 1
ATOM 1596 C CA . ALA A 1 220 ? -9.498 -4.967 0.618 1.00 95.12 220 ALA A CA 1
ATOM 1597 C C . ALA A 1 220 ? -9.999 -4.020 1.724 1.00 95.12 220 ALA A C 1
ATOM 1599 O O . ALA A 1 220 ? -11.090 -3.460 1.631 1.00 95.12 220 ALA A O 1
ATOM 1600 N N . ALA A 1 221 ? -9.160 -3.778 2.733 1.00 96.88 221 ALA A N 1
ATOM 1601 C CA . ALA A 1 221 ? -9.324 -2.714 3.713 1.00 96.88 221 ALA A CA 1
ATOM 1602 C C . ALA A 1 221 ? -7.986 -2.004 3.975 1.00 96.88 221 ALA A C 1
ATOM 1604 O O . ALA A 1 221 ? -6.909 -2.570 3.764 1.00 96.88 221 ALA A O 1
ATOM 1605 N N . THR A 1 222 ? -8.046 -0.760 4.457 1.00 98.44 222 THR A N 1
ATOM 1606 C CA . THR A 1 222 ? -6.871 0.046 4.819 1.00 98.44 222 THR A CA 1
ATOM 1607 C C . THR A 1 222 ? -6.949 0.506 6.270 1.00 98.44 222 THR A C 1
ATOM 1609 O O . THR A 1 222 ? -7.909 1.152 6.673 1.00 98.44 222 THR A O 1
ATOM 1612 N N . VAL A 1 223 ? -5.902 0.234 7.048 1.00 98.75 223 VAL A N 1
ATOM 1613 C CA . VAL A 1 223 ? -5.731 0.713 8.423 1.00 98.75 223 VAL A CA 1
ATOM 1614 C C . VAL A 1 223 ? -4.634 1.773 8.467 1.00 98.75 223 VAL A C 1
ATOM 1616 O O . VAL A 1 223 ? -3.479 1.517 8.111 1.00 98.75 223 VAL A O 1
ATOM 1619 N N . VAL A 1 224 ? -4.981 2.967 8.951 1.00 98.69 224 VAL A N 1
ATOM 1620 C CA . VAL A 1 224 ? -4.036 4.076 9.129 1.00 98.69 224 VAL A CA 1
ATOM 1621 C C . VAL A 1 224 ? -3.553 4.145 10.577 1.00 98.69 224 VAL A C 1
ATOM 1623 O O . VAL A 1 224 ? -4.325 4.427 11.495 1.00 98.69 224 VAL A O 1
ATOM 1626 N N . VAL A 1 225 ? -2.251 3.948 10.788 1.00 98.44 225 VAL A N 1
ATOM 1627 C CA . VAL A 1 225 ? -1.596 4.041 12.101 1.00 98.44 225 VAL A CA 1
ATOM 1628 C C . VAL A 1 225 ? -0.806 5.345 12.176 1.00 98.44 225 VAL A C 1
ATOM 1630 O O . VAL A 1 225 ? 0.244 5.466 11.563 1.00 98.44 225 VAL A O 1
ATOM 1633 N N . GLN A 1 226 ? -1.284 6.333 12.932 1.00 97.88 226 GLN A N 1
ATOM 1634 C CA . GLN A 1 226 ? -0.702 7.685 13.025 1.00 97.88 226 GLN A CA 1
ATOM 1635 C C . GLN A 1 226 ? -0.507 8.412 11.682 1.00 97.88 226 GLN A C 1
ATOM 1637 O O . GLN A 1 226 ? 0.274 8.037 10.808 1.00 97.88 226 GLN A O 1
ATOM 1642 N N . ALA A 1 227 ? -1.134 9.571 11.559 1.00 96.06 227 ALA A N 1
ATOM 1643 C CA . ALA A 1 227 ? -0.944 10.474 10.441 1.00 96.06 227 ALA A CA 1
ATOM 1644 C C . ALA A 1 227 ? -1.056 11.917 10.931 1.00 96.06 227 ALA A C 1
ATOM 1646 O O . ALA A 1 227 ? -1.921 12.249 11.737 1.00 96.06 227 ALA A O 1
ATOM 1647 N N . THR A 1 228 ? -0.197 12.797 10.421 1.00 94.56 228 THR A N 1
ATOM 1648 C CA . THR A 1 228 ? -0.465 14.239 10.482 1.00 94.56 228 THR A CA 1
ATOM 1649 C C . THR A 1 228 ? -1.514 14.605 9.428 1.00 94.56 228 THR A C 1
ATOM 1651 O O . THR A 1 228 ? -1.682 13.869 8.459 1.00 94.56 228 THR A O 1
ATOM 1654 N N . GLU A 1 229 ? -2.168 15.762 9.555 1.00 87.00 229 GLU A N 1
ATOM 1655 C CA . GLU A 1 229 ? -3.214 16.233 8.617 1.00 87.00 229 GLU A CA 1
ATOM 1656 C C . GLU A 1 229 ? -2.772 16.293 7.144 1.00 87.00 229 GLU A C 1
ATOM 1658 O O . GLU A 1 229 ? -3.594 16.223 6.243 1.00 87.00 229 GLU A O 1
ATOM 1663 N N . ARG A 1 230 ? -1.465 16.425 6.879 1.00 83.38 230 ARG A N 1
ATOM 1664 C CA . ARG A 1 230 ? -0.885 16.465 5.522 1.00 83.38 230 ARG A CA 1
ATOM 1665 C C . ARG A 1 230 ? 0.049 15.284 5.254 1.00 83.38 230 ARG A C 1
ATOM 1667 O O . ARG A 1 230 ? 1.051 15.418 4.549 1.00 83.38 230 ARG A O 1
ATOM 1674 N N . SER A 1 231 ? -0.208 14.148 5.897 1.00 85.00 231 SER A N 1
ATOM 1675 C CA . SER A 1 231 ? 0.596 12.939 5.729 1.00 85.00 231 SER A CA 1
ATOM 1676 C C . SER A 1 231 ? 0.296 12.261 4.396 1.00 85.00 231 SER A C 1
ATOM 1678 O O . SER A 1 231 ? -0.859 12.065 4.042 1.00 85.00 231 SER A O 1
ATOM 1680 N N . GLY A 1 232 ? 1.335 11.787 3.702 1.00 82.38 232 GLY A N 1
ATOM 1681 C CA . GLY A 1 232 ? 1.157 10.973 2.493 1.00 82.38 232 GLY A CA 1
ATOM 1682 C C . GLY A 1 232 ? 0.491 9.614 2.745 1.00 82.38 232 GLY A C 1
ATOM 1683 O O . GLY A 1 232 ? 0.066 8.977 1.791 1.00 82.38 232 GLY A O 1
ATOM 1684 N N . SER A 1 233 ? 0.395 9.160 4.002 1.00 83.56 233 SER A N 1
ATOM 1685 C CA . SER A 1 233 ? -0.390 7.970 4.364 1.00 83.56 233 SER A CA 1
ATOM 1686 C C . SER A 1 233 ? -1.898 8.202 4.239 1.00 83.56 233 SER A C 1
ATOM 1688 O O . SER A 1 233 ? -2.616 7.251 3.952 1.00 83.56 233 SER A O 1
ATOM 1690 N N . LEU A 1 234 ? -2.371 9.447 4.406 1.00 91.81 234 LEU A N 1
ATOM 1691 C CA . LEU A 1 234 ? -3.781 9.791 4.188 1.00 91.81 234 LEU A CA 1
ATOM 1692 C C . LEU A 1 234 ? -4.151 9.657 2.714 1.00 91.81 234 LEU A C 1
ATOM 1694 O O . LEU A 1 234 ? -5.222 9.167 2.414 1.00 91.81 234 LEU A O 1
ATOM 1698 N N . THR A 1 235 ? -3.216 9.923 1.800 1.00 92.75 235 THR A N 1
ATOM 1699 C CA . THR A 1 235 ? -3.458 9.704 0.370 1.00 92.75 235 THR A CA 1
ATOM 1700 C C . THR A 1 235 ? -3.752 8.240 0.031 1.00 92.75 235 THR A C 1
ATOM 1702 O O . THR A 1 235 ? -4.486 7.968 -0.907 1.00 92.75 235 THR A O 1
ATOM 1705 N N . THR A 1 236 ? -3.202 7.275 0.777 1.00 95.56 236 THR A N 1
ATOM 1706 C CA . THR A 1 236 ? -3.590 5.864 0.607 1.00 95.56 236 THR A CA 1
ATOM 1707 C C . THR A 1 236 ? -5.026 5.621 1.077 1.00 95.56 236 THR A C 1
ATOM 1709 O O . THR A 1 236 ? -5.741 4.860 0.439 1.00 95.56 236 THR A O 1
ATOM 1712 N N . ALA A 1 237 ? -5.444 6.258 2.176 1.00 95.31 237 ALA A N 1
ATOM 1713 C CA . ALA A 1 237 ? -6.818 6.179 2.665 1.00 95.31 237 ALA A CA 1
ATOM 1714 C C . ALA A 1 237 ? -7.806 6.825 1.683 1.00 95.31 237 ALA A C 1
ATOM 1716 O O . ALA A 1 237 ? -8.847 6.235 1.422 1.00 95.31 237 ALA A O 1
ATOM 1717 N N . ASP A 1 238 ? -7.443 7.963 1.087 1.00 93.06 238 ASP A N 1
ATOM 1718 C CA . ASP A 1 238 ? -8.238 8.621 0.046 1.00 93.06 238 ASP A CA 1
ATOM 1719 C C . ASP A 1 238 ? -8.437 7.678 -1.154 1.00 93.06 238 ASP A C 1
ATOM 1721 O O . ASP A 1 238 ? -9.568 7.389 -1.524 1.00 93.06 238 ASP A O 1
ATOM 1725 N N . PHE A 1 239 ? -7.357 7.080 -1.681 1.00 94.25 239 PHE A N 1
ATOM 1726 C CA . PHE A 1 239 ? -7.468 6.097 -2.768 1.00 94.25 239 PHE A CA 1
ATOM 1727 C C . PHE A 1 239 ? -8.294 4.863 -2.387 1.00 94.25 239 PHE A C 1
ATOM 1729 O O . PHE A 1 239 ? -9.004 4.322 -3.227 1.00 94.25 239 PHE A O 1
ATOM 1736 N N . ALA A 1 240 ? -8.195 4.384 -1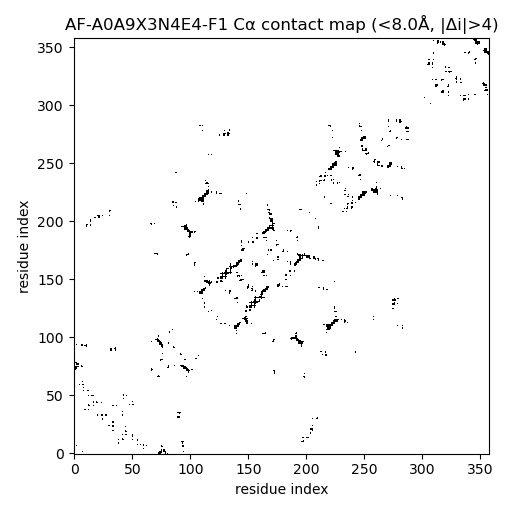.145 1.00 95.06 240 ALA A N 1
ATOM 1737 C CA . ALA A 1 240 ? -9.006 3.258 -0.690 1.00 95.06 240 ALA A CA 1
ATOM 1738 C C . ALA A 1 240 ? -10.497 3.629 -0.663 1.00 95.06 240 ALA A C 1
ATOM 1740 O O . ALA A 1 240 ? -11.318 2.848 -1.135 1.00 95.06 240 ALA A O 1
ATOM 1741 N N . ALA A 1 241 ? -10.834 4.827 -0.182 1.00 92.12 241 ALA A N 1
ATOM 1742 C CA . ALA A 1 241 ? -12.201 5.334 -0.177 1.00 92.12 241 ALA A CA 1
ATOM 1743 C C . ALA A 1 241 ? -12.750 5.541 -1.600 1.00 92.12 241 ALA A C 1
ATOM 1745 O O . ALA A 1 241 ? -13.880 5.137 -1.866 1.00 92.12 241 ALA A O 1
ATOM 1746 N N . ASP A 1 242 ? -11.945 6.084 -2.520 1.00 91.56 242 ASP A N 1
ATOM 1747 C CA . ASP A 1 242 ? -12.312 6.251 -3.936 1.00 91.56 242 ASP A CA 1
ATOM 1748 C C . ASP A 1 242 ? -12.623 4.902 -4.610 1.00 91.56 242 ASP A C 1
ATOM 1750 O O . ASP A 1 242 ? -13.536 4.802 -5.427 1.00 91.56 242 ASP A O 1
ATOM 1754 N N . LEU A 1 243 ? -11.911 3.840 -4.215 1.00 90.19 243 LEU A N 1
ATOM 1755 C CA . LEU A 1 243 ? -12.153 2.460 -4.652 1.00 90.19 243 LEU A CA 1
ATOM 1756 C C . LEU A 1 243 ? -13.328 1.776 -3.925 1.00 90.19 243 LEU A C 1
ATOM 1758 O O . LEU A 1 243 ? -13.577 0.592 -4.147 1.00 90.19 243 LEU A O 1
ATOM 1762 N N . GLY A 1 244 ? -14.025 2.476 -3.025 1.00 90.69 244 GLY A N 1
ATOM 1763 C CA . GLY A 1 244 ? -15.121 1.917 -2.229 1.00 90.69 244 GLY A CA 1
ATOM 1764 C C . GLY A 1 244 ? -14.673 0.917 -1.158 1.00 90.69 244 GLY A C 1
ATOM 1765 O O . GLY A 1 244 ? -15.463 0.073 -0.736 1.00 90.69 244 GLY A O 1
ATOM 1766 N N . ARG A 1 245 ? -13.411 0.980 -0.723 1.00 93.00 245 ARG A N 1
ATOM 1767 C CA . ARG A 1 245 ? -12.821 0.054 0.252 1.00 93.00 245 ARG A CA 1
ATOM 1768 C C . ARG A 1 245 ? -12.830 0.639 1.651 1.00 93.00 245 ARG A C 1
ATOM 1770 O O . ARG A 1 245 ? -12.684 1.844 1.850 1.00 93.00 245 ARG A O 1
ATOM 1777 N N . ALA A 1 246 ? -12.977 -0.236 2.640 1.00 93.75 246 ALA A N 1
ATOM 1778 C CA . ALA A 1 246 ? -13.105 0.183 4.024 1.00 93.75 246 ALA A CA 1
ATOM 1779 C C . ALA A 1 246 ? -11.799 0.810 4.544 1.00 93.75 246 ALA A C 1
ATOM 1781 O O . ALA A 1 246 ? -10.708 0.258 4.372 1.00 93.75 246 ALA A O 1
ATOM 1782 N N . VAL A 1 247 ? -11.917 1.955 5.217 1.00 97.38 247 VAL A N 1
ATOM 1783 C CA . VAL A 1 247 ? -10.798 2.658 5.855 1.00 97.38 247 VAL A CA 1
ATOM 1784 C C . VAL A 1 247 ? -11.042 2.716 7.353 1.00 97.38 247 VAL A C 1
ATOM 1786 O O . VAL A 1 247 ? -12.038 3.279 7.793 1.00 97.38 247 VAL A O 1
ATOM 1789 N N . GLY A 1 248 ? -10.110 2.175 8.132 1.00 97.81 248 GLY A N 1
ATOM 1790 C CA . GLY A 1 248 ? -10.074 2.280 9.586 1.00 97.81 248 GLY A CA 1
ATOM 1791 C C . GLY A 1 248 ? -8.862 3.073 10.062 1.00 97.81 248 GLY A C 1
ATOM 1792 O O . GLY A 1 248 ? -7.847 3.193 9.367 1.00 97.81 248 GLY A O 1
ATOM 1793 N N . ALA A 1 249 ? -8.941 3.617 11.270 1.00 98.31 249 ALA A N 1
ATOM 1794 C CA . ALA A 1 249 ? -7.878 4.443 11.825 1.00 98.31 249 ALA A CA 1
ATOM 1795 C C . ALA A 1 249 ? -7.593 4.111 13.291 1.00 98.31 249 ALA A C 1
ATOM 1797 O O . ALA A 1 249 ? -8.496 3.936 14.108 1.00 98.31 249 ALA A O 1
ATOM 1798 N N . VAL A 1 250 ? -6.305 4.054 13.629 1.00 98.50 250 VAL A N 1
ATOM 1799 C CA . VAL A 1 250 ? -5.853 3.828 15.004 1.00 98.50 250 VAL A CA 1
ATOM 1800 C C . VAL A 1 250 ? -5.958 5.135 15.798 1.00 98.50 250 VAL A C 1
ATOM 1802 O O . VAL A 1 250 ? -5.449 6.172 15.341 1.00 98.50 250 VAL A O 1
ATOM 1805 N N . PRO A 1 251 ? -6.582 5.125 16.991 1.00 97.06 251 PRO A N 1
ATOM 1806 C CA . PRO A 1 251 ? -6.664 6.312 17.825 1.00 97.06 251 PRO A CA 1
ATOM 1807 C C . PRO A 1 251 ? -5.281 6.684 18.369 1.00 97.06 251 PRO A C 1
ATOM 1809 O O . PRO A 1 251 ? -4.338 5.901 18.388 1.00 97.06 251 PRO A O 1
ATOM 1812 N N . GLY A 1 252 ? -5.139 7.910 18.849 1.00 95.50 252 GLY A N 1
ATOM 1813 C CA . GLY A 1 252 ? -3.892 8.356 19.455 1.00 95.50 252 GLY A CA 1
ATOM 1814 C C . GLY A 1 252 ? -4.103 9.523 20.401 1.00 95.50 252 GLY A C 1
ATOM 1815 O O . GLY A 1 252 ? -5.218 10.022 20.556 1.00 95.50 252 GLY A O 1
ATOM 1816 N N . LEU A 1 253 ? -3.018 9.971 21.033 1.00 94.75 253 LEU A N 1
ATOM 1817 C CA . LEU A 1 253 ? -3.058 11.101 21.959 1.00 94.75 253 LEU A CA 1
ATOM 1818 C C . LEU A 1 253 ? -3.535 12.364 21.226 1.00 94.75 253 LEU A C 1
ATOM 1820 O O . LEU A 1 253 ? -3.004 12.703 20.169 1.00 94.75 253 LEU A O 1
ATOM 1824 N N . VAL A 1 254 ? -4.496 13.086 21.805 1.00 95.06 254 VAL A N 1
ATOM 1825 C CA . VAL A 1 254 ? -4.977 14.386 21.285 1.00 95.06 254 VAL A CA 1
ATOM 1826 C C . VAL A 1 254 ? -3.943 15.502 21.439 1.00 95.06 254 VAL A C 1
ATOM 1828 O O . VAL A 1 254 ? -4.008 16.525 20.770 1.00 95.06 254 VAL A O 1
ATOM 1831 N N . THR A 1 255 ? -2.940 15.291 22.292 1.00 95.19 255 THR A N 1
ATOM 1832 C CA . THR A 1 255 ? -1.843 16.234 22.537 1.00 95.19 255 THR A CA 1
ATOM 1833 C C . THR A 1 255 ? -0.728 16.156 21.491 1.00 95.19 255 THR A C 1
ATOM 1835 O O . THR A 1 255 ? 0.196 16.968 21.529 1.00 95.19 255 THR A O 1
ATOM 1838 N N . THR A 1 256 ? -0.780 15.205 20.547 1.00 94.75 256 THR A N 1
ATOM 1839 C CA . THR A 1 256 ? 0.213 15.081 19.471 1.00 94.75 256 THR A CA 1
ATOM 1840 C C . THR A 1 256 ? -0.395 15.287 18.094 1.00 94.75 256 THR A C 1
ATOM 1842 O O . THR A 1 256 ? -1.423 14.717 17.740 1.00 94.75 256 THR A O 1
ATOM 1845 N N . ARG A 1 257 ? 0.331 16.025 17.249 1.00 94.56 257 ARG A N 1
ATOM 1846 C CA . ARG A 1 257 ? -0.023 16.203 15.834 1.00 94.56 257 ARG A CA 1
ATOM 1847 C C . ARG A 1 257 ? 0.062 14.911 15.020 1.00 94.56 257 ARG A C 1
ATOM 1849 O O . ARG A 1 257 ? -0.487 14.864 13.927 1.00 94.56 257 ARG A O 1
ATOM 1856 N N . LEU A 1 258 ? 0.744 13.876 15.523 1.00 95.06 258 LEU A N 1
ATOM 1857 C CA . LEU A 1 258 ? 0.834 12.568 14.859 1.00 95.06 258 LEU A CA 1
ATOM 1858 C C . LEU A 1 258 ? -0.503 11.815 14.811 1.00 95.06 258 LEU A C 1
ATOM 1860 O O . LEU A 1 258 ? -0.614 10.875 14.033 1.00 95.06 258 LEU A O 1
ATOM 1864 N N . SER A 1 259 ? -1.485 12.208 15.623 1.00 97.06 259 SER A N 1
ATOM 1865 C CA . SER A 1 259 ? -2.817 11.592 15.634 1.00 97.06 259 SER A CA 1
ATOM 1866 C C . SER A 1 259 ? -3.851 12.411 14.861 1.00 97.06 259 SER A C 1
ATOM 1868 O O . SER A 1 259 ? -4.950 11.930 14.638 1.00 97.06 259 SER A O 1
ATOM 1870 N N . ALA A 1 260 ? -3.529 13.641 14.446 1.00 96.69 260 ALA A N 1
ATOM 1871 C CA . ALA A 1 260 ? -4.521 14.569 13.903 1.00 96.69 260 ALA A CA 1
ATOM 1872 C C . ALA A 1 260 ? -5.220 14.024 12.643 1.00 96.69 260 ALA A C 1
ATOM 1874 O O . ALA A 1 260 ? -6.432 14.134 12.510 1.00 96.69 260 ALA A O 1
ATOM 1875 N N . GLY A 1 261 ? -4.471 13.370 11.751 1.00 96.56 261 GLY A N 1
ATOM 1876 C CA . GLY A 1 261 ? -5.024 12.730 10.559 1.00 96.56 261 GLY A CA 1
ATOM 1877 C C . GLY A 1 261 ? -5.886 11.508 10.883 1.00 96.56 261 GLY A C 1
ATOM 1878 O O . GLY A 1 261 ? -6.952 11.355 10.300 1.00 96.56 261 GLY A O 1
ATOM 1879 N N . THR A 1 262 ? -5.479 10.661 11.837 1.00 97.88 262 THR A N 1
ATOM 1880 C CA . THR A 1 262 ? -6.307 9.510 12.239 1.00 97.88 262 THR A CA 1
ATOM 1881 C C . THR A 1 262 ? -7.558 9.946 12.996 1.00 97.88 262 THR A C 1
ATOM 1883 O O . THR A 1 262 ? -8.620 9.375 12.782 1.00 97.88 262 THR A O 1
ATOM 1886 N N . HIS A 1 263 ? -7.482 11.000 13.811 1.00 97.88 263 HIS A N 1
ATOM 1887 C CA . HIS A 1 263 ? -8.655 11.623 14.427 1.00 97.88 263 HIS A CA 1
ATOM 1888 C C . HIS A 1 263 ? -9.604 12.209 13.386 1.00 97.88 263 HIS A C 1
ATOM 1890 O O . HIS A 1 263 ? -10.803 11.992 13.502 1.00 97.88 263 HIS A O 1
ATOM 1896 N N . GLY A 1 264 ? -9.081 12.886 12.359 1.00 95.88 264 GLY A N 1
ATOM 1897 C CA . GLY A 1 264 ? -9.886 13.391 11.247 1.00 95.88 264 GLY A CA 1
ATOM 1898 C C . GLY A 1 264 ? -10.631 12.276 10.509 1.00 95.88 264 GLY A C 1
ATOM 1899 O O . GLY A 1 264 ? -11.827 12.404 10.271 1.00 95.88 264 GLY A O 1
ATOM 1900 N N . LEU A 1 265 ? -9.963 11.149 10.230 1.00 95.44 265 LEU A N 1
ATOM 1901 C CA . LEU A 1 265 ? -10.610 9.967 9.645 1.00 95.44 265 LEU A CA 1
ATOM 1902 C C . LEU A 1 265 ? -11.730 9.429 10.548 1.00 95.44 265 LEU A C 1
ATOM 1904 O O . LEU A 1 265 ? -12.838 9.201 10.071 1.00 95.44 265 LEU A O 1
ATOM 1908 N N . ILE A 1 266 ? -11.472 9.276 11.852 1.00 96.44 266 ILE A N 1
ATOM 1909 C CA . ILE A 1 266 ? -12.475 8.789 12.816 1.00 96.44 266 ILE A CA 1
ATOM 1910 C C . ILE A 1 266 ? -13.675 9.744 12.889 1.00 96.44 266 ILE A C 1
ATOM 1912 O O . ILE A 1 266 ? -14.820 9.305 12.881 1.00 96.44 266 ILE A O 1
ATOM 1916 N N . GLN A 1 267 ? -13.432 11.056 12.912 1.00 94.69 267 GLN A N 1
ATOM 1917 C CA . GLN A 1 267 ? -14.489 12.072 12.889 1.00 94.69 267 GLN A CA 1
ATOM 1918 C C . GLN A 1 267 ? -15.316 12.031 11.599 1.00 94.69 267 GLN A C 1
ATOM 1920 O O . GLN A 1 267 ? -16.513 12.304 11.641 1.00 94.69 267 GLN A O 1
ATOM 1925 N N . ALA A 1 268 ? -14.699 11.666 10.474 1.00 88.69 268 ALA A N 1
ATOM 1926 C CA . ALA A 1 268 ? -15.368 11.476 9.191 1.00 88.69 268 ALA A CA 1
ATOM 1927 C C . ALA A 1 268 ? -16.119 10.132 9.076 1.00 88.69 268 ALA A C 1
ATOM 1929 O O . ALA A 1 268 ? -16.719 9.864 8.038 1.00 88.69 268 ALA A O 1
ATOM 1930 N N . GLY A 1 269 ? -16.111 9.300 10.124 1.00 88.94 269 GLY A N 1
ATOM 1931 C CA . GLY A 1 269 ? -16.844 8.033 10.180 1.00 88.94 269 GLY A CA 1
ATOM 1932 C C . GLY A 1 269 ? -15.996 6.782 9.943 1.00 88.94 269 GLY A C 1
ATOM 1933 O O . GLY A 1 269 ? -16.553 5.687 9.913 1.00 88.94 269 GLY A O 1
ATOM 1934 N N . ALA A 1 270 ? -14.671 6.903 9.806 1.00 93.38 270 ALA A N 1
ATOM 1935 C CA . ALA A 1 270 ? -13.798 5.732 9.750 1.00 93.38 270 ALA A CA 1
ATOM 1936 C C . ALA A 1 270 ? -13.866 4.948 11.079 1.00 93.38 270 ALA A C 1
ATOM 1938 O O . ALA A 1 270 ? -13.699 5.553 12.146 1.00 93.38 270 ALA A O 1
ATOM 1939 N N . PRO A 1 271 ? -14.052 3.615 11.054 1.00 94.38 271 PRO A N 1
ATOM 1940 C CA . PRO A 1 271 ? -14.017 2.803 12.261 1.00 94.38 271 PRO A CA 1
ATOM 1941 C C . PRO A 1 271 ? -12.698 2.951 13.024 1.00 94.38 271 PRO A C 1
ATOM 1943 O O . PRO A 1 271 ? -11.605 2.993 12.447 1.00 94.38 271 PRO A O 1
ATOM 1946 N N . LEU A 1 272 ? -12.810 3.013 14.349 1.00 96.56 272 LEU A N 1
ATOM 1947 C CA . LEU A 1 272 ? -11.666 3.034 15.250 1.00 96.56 272 LEU A CA 1
ATOM 1948 C C . LEU A 1 272 ? -11.066 1.626 15.342 1.00 96.56 272 LEU A C 1
ATOM 1950 O O . LEU A 1 272 ? -11.769 0.679 15.679 1.00 96.56 272 LEU A O 1
ATOM 1954 N N . ILE A 1 273 ? -9.761 1.509 15.095 1.00 97.62 273 ILE A N 1
ATOM 1955 C CA . ILE A 1 273 ? -9.023 0.239 15.124 1.00 97.62 273 ILE A CA 1
ATOM 1956 C C . ILE A 1 273 ? -8.096 0.203 16.341 1.00 97.62 273 ILE A C 1
ATOM 1958 O O . ILE A 1 273 ? -7.167 1.005 16.446 1.00 97.62 273 ILE A O 1
ATOM 1962 N N . ARG A 1 274 ? -8.332 -0.723 17.273 1.00 95.69 274 ARG A N 1
ATOM 1963 C CA . ARG A 1 274 ? -7.503 -0.919 18.477 1.00 95.69 274 ARG A CA 1
ATOM 1964 C C . ARG A 1 274 ? -6.453 -2.001 18.271 1.00 95.69 274 ARG A C 1
ATOM 1966 O O . ARG A 1 274 ? -5.340 -1.876 18.776 1.00 95.69 274 ARG A O 1
ATOM 1973 N N . ASP A 1 275 ? -6.820 -3.058 17.555 1.00 96.62 275 ASP A N 1
ATOM 1974 C CA . ASP A 1 275 ? -6.015 -4.261 17.375 1.00 96.62 275 ASP A CA 1
ATOM 1975 C C . ASP A 1 275 ? -6.339 -4.976 16.048 1.00 96.62 275 ASP A C 1
ATOM 1977 O O . ASP A 1 275 ? -7.067 -4.467 15.194 1.00 96.62 275 ASP A O 1
ATOM 1981 N N . ALA A 1 276 ? -5.746 -6.156 15.851 1.00 97.00 276 ALA A N 1
ATOM 1982 C CA . ALA A 1 276 ? -5.950 -6.944 14.641 1.00 97.00 276 ALA A CA 1
ATOM 1983 C C . ALA A 1 276 ? -7.374 -7.509 14.520 1.00 97.00 276 ALA A C 1
ATOM 1985 O O . ALA A 1 276 ? -7.815 -7.740 13.402 1.00 97.00 276 ALA A O 1
ATOM 1986 N N . ALA A 1 277 ? -8.099 -7.717 15.624 1.00 95.56 277 ALA A N 1
ATOM 1987 C CA . ALA A 1 277 ? -9.475 -8.197 15.558 1.00 95.56 277 ALA A CA 1
ATOM 1988 C C . ALA A 1 277 ? -10.391 -7.119 14.969 1.00 95.56 277 ALA A C 1
ATOM 1990 O O . ALA A 1 277 ? -11.148 -7.421 14.055 1.00 95.56 277 ALA A O 1
ATOM 1991 N N . ASP A 1 278 ? -10.234 -5.860 15.391 1.00 96.50 278 ASP A N 1
ATOM 1992 C CA . ASP A 1 278 ? -10.967 -4.737 14.788 1.00 96.50 278 ASP A CA 1
ATOM 1993 C C . ASP A 1 278 ? -10.635 -4.581 13.287 1.00 96.50 278 ASP A C 1
ATOM 1995 O O . ASP A 1 278 ? -11.494 -4.238 12.478 1.00 96.50 278 ASP A O 1
ATOM 1999 N N . ALA A 1 279 ? -9.386 -4.850 12.886 1.00 96.81 279 ALA A N 1
ATOM 2000 C CA . ALA A 1 279 ? -8.990 -4.823 11.476 1.00 96.81 279 ALA A CA 1
ATOM 2001 C C . ALA A 1 279 ? -9.619 -5.971 10.659 1.00 96.81 279 ALA A C 1
ATOM 2003 O O . ALA A 1 279 ? -9.983 -5.772 9.502 1.00 96.81 279 ALA A O 1
ATOM 2004 N N . LEU A 1 280 ? -9.777 -7.158 11.248 1.00 95.12 280 LEU A N 1
ATOM 2005 C CA . LEU A 1 280 ? -10.475 -8.286 10.620 1.00 95.12 280 LEU A CA 1
ATOM 2006 C C . LEU A 1 280 ? -11.991 -8.041 10.541 1.00 95.12 280 LEU A C 1
ATOM 2008 O O . LEU A 1 280 ? -12.609 -8.363 9.533 1.00 95.12 280 LEU A O 1
ATOM 2012 N N . GLU A 1 281 ? -12.576 -7.424 11.568 1.00 92.25 281 GLU A N 1
ATOM 2013 C CA . GLU A 1 281 ? -13.961 -6.933 11.578 1.00 92.25 281 GLU A CA 1
ATOM 2014 C C . GLU A 1 281 ? -14.198 -5.912 10.449 1.00 92.25 281 GLU A C 1
ATOM 2016 O O . GLU A 1 281 ? -15.168 -6.028 9.695 1.00 92.25 281 GLU A O 1
ATOM 2021 N N . LEU A 1 282 ? -13.265 -4.965 10.268 1.00 92.88 282 LEU A N 1
ATOM 2022 C CA . LEU A 1 282 ? -13.271 -4.001 9.162 1.00 92.88 282 LEU A CA 1
ATOM 2023 C C . LEU A 1 282 ? -13.265 -4.696 7.793 1.00 92.88 282 LEU A C 1
ATOM 2025 O O . LEU A 1 282 ? -14.048 -4.326 6.922 1.00 92.88 282 LEU A O 1
ATOM 2029 N N . LEU A 1 283 ? -12.409 -5.705 7.615 1.00 91.31 283 LEU A N 1
ATOM 2030 C CA . LEU A 1 283 ? -12.331 -6.500 6.387 1.00 91.31 283 LEU A CA 1
ATOM 2031 C C . LEU A 1 283 ? -13.620 -7.291 6.121 1.00 91.31 283 LEU A C 1
ATOM 2033 O O . LEU A 1 283 ? -14.072 -7.364 4.983 1.00 91.31 283 LEU A O 1
ATOM 2037 N N . ALA A 1 284 ? -14.232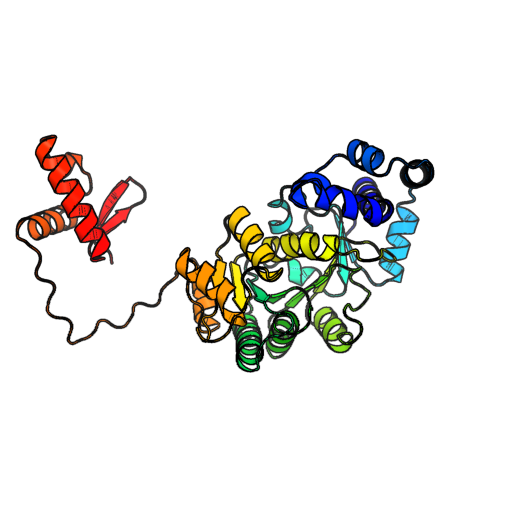 -7.856 7.163 1.00 87.69 284 ALA A N 1
ATOM 2038 C CA . ALA A 1 284 ? -15.481 -8.608 7.056 1.00 87.69 284 ALA A CA 1
ATOM 2039 C C . ALA A 1 284 ? -16.718 -7.719 6.819 1.00 87.69 284 ALA A C 1
ATOM 2041 O O . ALA A 1 284 ? -17.812 -8.241 6.609 1.00 87.69 284 ALA A O 1
ATOM 2042 N N . GLY A 1 285 ? -16.577 -6.389 6.893 1.00 80.88 285 GLY A N 1
ATOM 2043 C CA . GLY A 1 285 ? -17.703 -5.454 6.844 1.00 80.88 285 GLY A CA 1
ATOM 2044 C C . GLY A 1 285 ? -18.595 -5.505 8.089 1.00 80.88 285 GLY A C 1
ATOM 2045 O O . GLY A 1 285 ? -19.709 -4.985 8.072 1.00 80.88 285 GLY A O 1
ATOM 2046 N N . VAL A 1 286 ? -18.117 -6.123 9.172 1.00 70.00 286 VAL A N 1
ATOM 2047 C CA . VAL A 1 286 ? -18.812 -6.232 10.460 1.00 70.00 286 VAL A CA 1
ATOM 2048 C C . VAL A 1 286 ? -18.100 -5.304 11.432 1.00 70.00 286 VAL A C 1
ATOM 2050 O O . VAL A 1 286 ? -17.361 -5.739 12.304 1.00 70.00 286 VAL A O 1
ATOM 2053 N N . THR A 1 287 ? -18.236 -3.996 11.230 1.00 59.53 287 THR A N 1
ATOM 2054 C CA . THR A 1 287 ? -17.564 -3.015 12.087 1.00 59.53 287 THR A CA 1
ATOM 2055 C C . THR A 1 287 ? -18.388 -2.753 13.336 1.00 59.53 287 THR A C 1
ATOM 2057 O O . THR A 1 287 ? -19.529 -2.304 13.232 1.00 59.53 287 THR A O 1
ATOM 2060 N N . GLY A 1 288 ? -17.775 -2.942 14.503 1.00 49.84 288 GLY A N 1
ATOM 2061 C CA . GLY A 1 288 ? -18.355 -2.566 15.784 1.00 49.84 288 GLY A CA 1
ATOM 2062 C C . GLY A 1 288 ? -18.637 -3.781 16.645 1.00 49.84 288 GLY A C 1
ATOM 2063 O O . GLY A 1 288 ? -19.715 -4.365 16.577 1.00 49.84 288 GLY A O 1
ATOM 2064 N N . ARG A 1 289 ? -17.698 -4.105 17.539 1.00 48.69 289 ARG A N 1
ATOM 2065 C CA . ARG A 1 289 ? -18.054 -4.861 18.739 1.00 48.69 289 ARG A CA 1
ATOM 2066 C C . ARG A 1 289 ? -19.214 -4.158 19.422 1.00 48.69 289 ARG A C 1
ATOM 2068 O O . ARG A 1 289 ? -19.098 -2.977 19.761 1.00 48.69 289 ARG A O 1
ATOM 2075 N N . GLU A 1 290 ? -20.286 -4.899 19.675 1.00 44.53 290 GLU A N 1
ATOM 2076 C CA . GLU A 1 290 ? -21.263 -4.482 20.666 1.00 44.53 290 GLU A CA 1
ATOM 2077 C C . GLU A 1 290 ? -20.494 -4.183 21.950 1.00 44.53 290 GLU A C 1
ATOM 2079 O O . GLU A 1 290 ? -19.783 -5.033 22.500 1.00 44.53 290 GLU A O 1
ATOM 2084 N N . TYR A 1 291 ? -20.571 -2.932 22.401 1.00 45.31 291 TYR A N 1
ATOM 2085 C CA . TYR A 1 291 ? -20.219 -2.665 23.781 1.00 45.31 291 TYR A CA 1
ATOM 2086 C C . TYR A 1 291 ? -21.159 -3.533 24.609 1.00 45.31 291 TYR A C 1
ATOM 2088 O O . TYR A 1 291 ? -22.367 -3.447 24.369 1.00 45.31 291 TYR A O 1
ATOM 2096 N N . PRO A 1 292 ? -20.643 -4.366 25.537 1.00 46.91 292 PRO A N 1
ATOM 2097 C CA . PRO A 1 292 ? -21.520 -5.115 26.419 1.00 46.91 292 PRO A CA 1
ATOM 2098 C C . PRO A 1 292 ? -22.501 -4.109 26.996 1.00 46.91 292 PRO A C 1
ATOM 2100 O O . PRO A 1 292 ? -22.080 -3.054 27.496 1.00 46.91 292 PRO A O 1
ATOM 2103 N N . ALA A 1 293 ? -23.793 -4.384 26.798 1.00 48.69 293 ALA A N 1
ATOM 2104 C CA . ALA A 1 293 ? -24.836 -3.529 27.317 1.00 48.69 293 ALA A CA 1
ATOM 2105 C C . ALA A 1 293 ? -24.491 -3.270 28.779 1.00 48.69 293 ALA A C 1
ATOM 2107 O O . ALA A 1 293 ? -24.144 -4.185 29.527 1.00 48.69 293 ALA A O 1
ATOM 2108 N N . ARG A 1 294 ? -24.480 -1.997 29.160 1.00 50.91 294 ARG A N 1
ATOM 2109 C CA . ARG A 1 294 ? -24.363 -1.645 30.564 1.00 50.91 294 ARG A CA 1
ATOM 2110 C C . ARG A 1 294 ? -25.513 -2.354 31.277 1.00 50.91 294 ARG A C 1
ATOM 2112 O O . ARG A 1 294 ? -26.662 -2.008 31.020 1.00 50.91 294 ARG A O 1
ATOM 2119 N N . ASP A 1 295 ? -25.210 -3.338 32.125 1.00 56.28 295 ASP A N 1
ATOM 2120 C CA . ASP A 1 295 ? -26.217 -4.054 32.929 1.00 56.28 295 ASP A CA 1
ATOM 2121 C C . ASP A 1 295 ? -27.055 -3.074 33.781 1.00 56.28 295 ASP A C 1
ATOM 2123 O O . ASP A 1 295 ? -28.158 -3.393 34.219 1.00 56.28 295 ASP A O 1
ATOM 2127 N N . ASP A 1 296 ? -26.538 -1.859 33.993 1.00 58.97 296 ASP A N 1
ATOM 2128 C CA . ASP A 1 296 ? -27.133 -0.746 34.727 1.00 58.97 296 ASP A CA 1
ATOM 2129 C C . ASP A 1 296 ? -27.767 0.344 33.838 1.00 58.97 296 ASP A C 1
ATOM 2131 O O . ASP A 1 296 ? -28.170 1.395 34.347 1.00 58.97 296 ASP A O 1
ATOM 2135 N N . ALA A 1 297 ? -27.882 0.135 32.521 1.00 55.59 297 ALA A N 1
ATOM 2136 C CA . ALA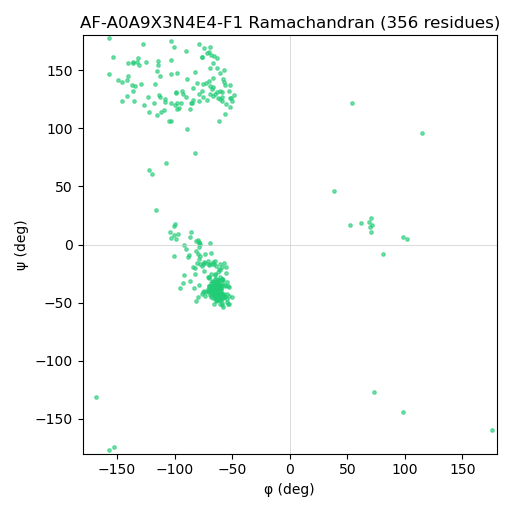 A 1 297 ? -28.621 1.058 31.670 1.00 55.59 297 ALA A CA 1
ATOM 2137 C C . ALA A 1 297 ? -30.096 1.072 32.113 1.00 55.59 297 ALA A C 1
ATOM 2139 O O . ALA A 1 297 ? -30.719 0.008 32.192 1.00 55.59 297 ALA A O 1
ATOM 2140 N N . PRO A 1 298 ? -30.685 2.247 32.416 1.00 60.72 298 PRO A N 1
ATOM 2141 C CA . PRO A 1 298 ? -32.096 2.306 32.756 1.00 60.72 298 PRO A CA 1
ATOM 2142 C C . PRO A 1 298 ? -32.900 1.683 31.608 1.00 60.72 298 PRO A C 1
ATOM 2144 O O . PRO A 1 298 ? -32.575 1.937 30.442 1.00 60.72 298 PRO A O 1
ATOM 2147 N N . PRO A 1 299 ? -33.920 0.861 31.915 1.00 67.19 299 PRO A N 1
ATOM 2148 C CA . PRO A 1 299 ? -34.695 0.187 30.888 1.00 67.19 299 PRO A CA 1
ATOM 2149 C C . PRO A 1 299 ? -35.206 1.221 29.892 1.00 67.19 299 PRO A C 1
ATOM 2151 O O . PRO A 1 299 ? -35.717 2.274 30.280 1.00 67.19 299 PRO A O 1
ATOM 2154 N N . LEU A 1 300 ? -35.027 0.934 28.605 1.00 73.50 300 LEU A N 1
ATOM 2155 C CA . LEU A 1 300 ? -35.434 1.835 27.540 1.00 73.50 300 LEU A CA 1
ATOM 2156 C C . LEU A 1 300 ? -36.954 2.040 27.607 1.00 73.50 300 LEU A C 1
ATOM 2158 O O . LEU A 1 300 ? -37.733 1.153 27.261 1.00 73.50 300 LEU A O 1
ATOM 2162 N N . VAL A 1 301 ? -37.386 3.217 28.064 1.00 83.69 301 VAL A N 1
ATOM 2163 C CA . VAL A 1 301 ? -38.805 3.579 28.122 1.00 83.69 301 VAL A CA 1
ATOM 2164 C C . VAL A 1 301 ? -39.193 4.235 26.805 1.00 83.69 301 VAL A C 1
ATOM 2166 O O . VAL A 1 301 ? -38.944 5.419 26.579 1.00 83.69 301 VAL A O 1
ATOM 2169 N N . LEU A 1 302 ? -39.815 3.457 25.923 1.00 87.50 302 LEU A N 1
ATOM 2170 C CA . LEU A 1 302 ? -40.383 3.982 24.687 1.00 87.50 302 LEU A CA 1
ATOM 2171 C C . LEU A 1 302 ? -41.647 4.791 24.982 1.00 87.50 302 LEU A C 1
ATOM 2173 O O . LEU A 1 302 ? -42.502 4.387 25.774 1.00 87.50 302 LEU A O 1
ATOM 2177 N N . SER A 1 303 ? -41.802 5.921 24.292 1.00 89.94 303 SER A N 1
ATOM 2178 C CA . SER A 1 303 ? -43.071 6.644 24.296 1.00 89.94 303 SER A CA 1
ATOM 2179 C C . SER A 1 303 ? -44.179 5.770 23.675 1.00 89.94 303 SER A C 1
ATOM 2181 O O . SER A 1 303 ? -43.891 4.936 22.809 1.00 89.94 303 SER A O 1
ATOM 2183 N N . PRO A 1 304 ? -45.461 5.946 24.053 1.00 91.31 304 PRO A N 1
ATOM 2184 C CA . PRO A 1 304 ? -46.551 5.135 23.504 1.00 91.31 304 PRO A CA 1
ATOM 2185 C C . PRO A 1 304 ? -46.620 5.096 21.962 1.00 91.31 304 PRO A C 1
ATOM 2187 O O . PRO A 1 304 ? -46.936 4.036 21.423 1.00 91.31 304 PRO A O 1
ATOM 2190 N N . PRO A 1 305 ? -46.322 6.188 21.224 1.00 90.00 305 PRO A N 1
ATOM 2191 C CA . PRO A 1 305 ? -46.225 6.142 19.764 1.00 90.00 305 PRO A CA 1
ATOM 2192 C C . PRO A 1 305 ? -45.103 5.237 19.240 1.00 90.00 305 PRO A C 1
ATOM 2194 O O . PRO A 1 305 ? -45.347 4.473 18.312 1.00 90.00 305 PRO A O 1
ATOM 2197 N N . LEU A 1 306 ? -43.908 5.287 19.840 1.00 92.75 306 LEU A N 1
ATOM 2198 C CA . LEU A 1 306 ? -42.768 4.456 19.429 1.00 92.75 306 LEU A CA 1
ATOM 2199 C C . LEU A 1 306 ? -43.015 2.978 19.729 1.00 92.75 306 LEU A C 1
ATOM 2201 O O . LEU A 1 306 ? -42.683 2.128 18.911 1.00 92.75 306 LEU A O 1
ATOM 2205 N N . LYS A 1 307 ? -43.647 2.679 20.869 1.00 93.00 307 LYS A N 1
ATOM 2206 C CA . LYS A 1 307 ? -43.990 1.305 21.245 1.00 93.00 307 LYS A CA 1
ATOM 2207 C C . LYS A 1 307 ? -44.950 0.661 20.240 1.00 93.00 307 LYS A C 1
ATOM 2209 O O . LYS A 1 307 ? -44.661 -0.420 19.751 1.00 93.00 307 LYS A O 1
ATOM 2214 N N . ARG A 1 308 ? -46.023 1.364 19.857 1.00 91.62 308 ARG A N 1
ATOM 2215 C CA . ARG A 1 308 ? -46.973 0.875 18.837 1.00 91.62 308 ARG A CA 1
ATOM 2216 C C . ARG A 1 308 ? -46.321 0.657 17.476 1.00 91.62 308 ARG A C 1
ATOM 2218 O O . ARG A 1 308 ? -46.694 -0.253 16.750 1.00 91.62 308 ARG A O 1
ATOM 2225 N N . LEU A 1 309 ? -45.381 1.527 17.115 1.00 93.44 309 LEU A N 1
ATOM 2226 C CA . LEU A 1 309 ? -44.671 1.439 15.845 1.00 93.44 309 LEU A CA 1
ATOM 2227 C C . LEU A 1 309 ? -43.723 0.234 15.821 1.00 93.44 309 LEU A C 1
ATOM 2229 O O . LEU A 1 309 ? -43.661 -0.465 14.817 1.00 93.44 309 LEU A O 1
ATOM 2233 N N . LEU A 1 310 ? -43.034 -0.026 16.936 1.00 92.81 310 LEU A N 1
ATOM 2234 C CA . LEU A 1 310 ? -42.193 -1.207 17.107 1.00 92.81 310 LEU A CA 1
ATOM 2235 C C . LEU A 1 310 ? -43.021 -2.498 17.066 1.00 92.81 310 LEU A C 1
ATOM 2237 O O . LEU A 1 310 ? -42.682 -3.390 16.298 1.00 92.81 310 LEU A O 1
ATOM 2241 N N . GLU A 1 311 ? -44.126 -2.557 17.816 1.00 93.50 311 GLU A N 1
ATOM 2242 C CA . GLU A 1 311 ? -45.059 -3.695 17.820 1.00 93.50 311 GLU A CA 1
ATOM 2243 C C . GLU A 1 311 ? -45.575 -3.988 16.403 1.00 93.50 311 GLU A C 1
ATOM 2245 O O . GLU A 1 311 ? -45.520 -5.122 15.946 1.00 93.50 311 GLU A O 1
ATOM 2250 N N . ALA A 1 312 ? -45.971 -2.959 15.644 1.00 92.56 312 ALA A N 1
ATOM 2251 C CA . ALA A 1 312 ? -46.440 -3.143 14.271 1.00 92.56 312 ALA A CA 1
ATOM 2252 C C . ALA A 1 312 ? -45.367 -3.747 13.343 1.00 92.56 312 ALA A C 1
ATOM 2254 O O . ALA A 1 312 ? -45.696 -4.535 12.454 1.00 92.56 312 ALA A O 1
ATOM 2255 N N . ILE A 1 313 ? -44.093 -3.390 13.535 1.00 92.44 313 ILE A N 1
ATOM 2256 C CA . ILE A 1 313 ? -42.963 -3.943 12.769 1.00 92.44 313 ILE A CA 1
ATOM 2257 C C . ILE A 1 313 ? -42.676 -5.386 13.190 1.00 92.44 313 ILE A C 1
ATOM 2259 O O . ILE A 1 313 ? -42.429 -6.227 12.325 1.00 92.44 313 ILE A O 1
ATOM 2263 N N . GLU A 1 314 ? -42.731 -5.680 14.491 1.00 90.31 314 GLU A N 1
ATOM 2264 C CA . GLU A 1 314 ? -42.597 -7.037 15.037 1.00 90.31 314 GLU A CA 1
ATOM 2265 C C . GLU A 1 314 ? -43.726 -7.957 14.537 1.00 90.31 314 GLU A C 1
ATOM 2267 O O . GLU A 1 314 ? -43.472 -9.111 14.197 1.00 90.31 314 GLU A O 1
ATOM 2272 N N . ASP A 1 315 ? -44.927 -7.407 14.352 1.00 91.12 315 ASP A N 1
ATOM 2273 C CA . ASP A 1 315 ? -46.087 -8.073 13.750 1.00 91.12 315 ASP A CA 1
ATOM 2274 C C . ASP A 1 315 ? -46.024 -8.152 12.205 1.00 91.12 315 ASP A C 1
ATOM 2276 O O . ASP A 1 315 ? -46.930 -8.684 11.559 1.00 91.12 315 ASP A O 1
ATOM 2280 N N . GLY A 1 316 ? -44.954 -7.642 11.580 1.00 86.31 316 GLY A N 1
ATOM 2281 C CA . GLY A 1 316 ? -44.670 -7.795 10.147 1.00 86.31 316 GLY A CA 1
ATOM 2282 C C . GLY A 1 316 ? -45.071 -6.620 9.243 1.00 86.31 316 GLY A C 1
ATOM 2283 O O . GLY A 1 316 ? -44.927 -6.719 8.017 1.00 86.31 316 GLY A O 1
ATOM 2284 N N . SER A 1 317 ? -45.526 -5.496 9.804 1.00 89.56 317 SER A N 1
ATOM 2285 C CA . SER A 1 317 ? -45.821 -4.257 9.063 1.00 89.56 317 SER A CA 1
ATOM 2286 C C . SER A 1 317 ? -44.543 -3.448 8.836 1.00 89.56 317 SER A C 1
ATOM 2288 O O . SER A 1 317 ? -44.239 -2.493 9.543 1.00 89.56 317 SER A O 1
ATOM 2290 N N . GLY A 1 318 ? -43.754 -3.856 7.845 1.00 87.31 318 GLY A N 1
ATOM 2291 C CA . GLY A 1 318 ? -42.433 -3.284 7.592 1.00 87.31 318 GLY A CA 1
ATOM 2292 C C . GLY A 1 318 ? -42.391 -2.084 6.643 1.00 87.31 318 GLY A C 1
ATOM 2293 O O . GLY A 1 318 ? -41.313 -1.568 6.403 1.00 87.31 318 GLY A O 1
ATOM 2294 N N . SER A 1 319 ? -43.480 -1.638 6.018 1.00 90.31 319 SER A N 1
ATOM 2295 C CA . SER A 1 319 ? -43.445 -0.520 5.053 1.00 90.31 319 SER A CA 1
ATOM 2296 C C . SER A 1 319 ? -44.211 0.708 5.535 1.00 90.31 319 SER A C 1
ATOM 2298 O O . SER A 1 319 ? -45.165 0.611 6.300 1.00 90.31 319 SER A O 1
ATOM 2300 N N . LEU A 1 320 ? -43.836 1.890 5.035 1.00 87.56 320 LEU A N 1
ATOM 2301 C CA . LEU A 1 320 ? -44.473 3.144 5.449 1.00 87.56 320 LEU A CA 1
ATOM 2302 C C . LEU A 1 320 ? -45.969 3.176 5.101 1.00 87.56 320 LEU A C 1
ATOM 2304 O O . LEU A 1 320 ? -46.762 3.743 5.841 1.00 87.56 320 LEU A O 1
ATOM 2308 N N . THR A 1 321 ? -46.351 2.532 3.998 1.00 87.12 321 THR A N 1
ATOM 2309 C CA . THR A 1 321 ? -47.745 2.372 3.566 1.00 87.12 321 THR A CA 1
ATOM 2310 C C . THR A 1 321 ? -48.545 1.413 4.446 1.00 87.12 321 THR A C 1
ATOM 2312 O O . THR A 1 321 ? -49.754 1.574 4.557 1.00 87.12 321 THR A O 1
ATOM 2315 N N . GLU A 1 322 ? -47.894 0.431 5.077 1.00 89.31 322 GLU A N 1
ATOM 2316 C CA . GLU A 1 322 ? -48.531 -0.464 6.058 1.00 89.31 322 GLU A CA 1
ATOM 2317 C C . GLU A 1 322 ? -48.665 0.225 7.424 1.00 89.31 322 GLU A C 1
ATOM 2319 O O . GLU A 1 322 ? -49.654 0.041 8.125 1.00 89.31 322 GLU A O 1
ATOM 2324 N N . LEU A 1 323 ? -47.686 1.061 7.781 1.00 88.56 323 LEU A N 1
ATOM 2325 C CA . LEU A 1 323 ? -47.605 1.738 9.077 1.00 88.56 323 LEU A CA 1
ATOM 2326 C C . LEU A 1 323 ? -48.430 3.031 9.155 1.00 88.56 323 LEU A C 1
ATOM 2328 O O . LEU A 1 323 ? -48.728 3.511 10.250 1.00 88.56 323 LEU A O 1
ATOM 2332 N N . ALA A 1 324 ? -48.790 3.623 8.014 1.00 90.06 324 ALA A N 1
ATOM 2333 C CA . ALA A 1 324 ? -49.520 4.880 7.964 1.00 90.06 324 ALA A CA 1
ATOM 2334 C C . ALA A 1 324 ? -50.507 4.951 6.791 1.00 90.06 324 ALA A C 1
ATOM 2336 O O . ALA A 1 324 ? -50.128 4.894 5.624 1.00 90.06 324 ALA A O 1
ATOM 2337 N N . ALA A 1 325 ? -51.780 5.197 7.115 1.00 87.25 325 ALA A N 1
ATOM 2338 C CA . ALA A 1 325 ? -52.859 5.346 6.135 1.00 87.25 325 ALA A CA 1
ATOM 2339 C C . ALA A 1 325 ? -53.050 6.787 5.620 1.00 87.25 325 ALA A C 1
ATOM 2341 O O . ALA A 1 325 ? -53.798 7.011 4.671 1.00 87.25 325 ALA A O 1
ATOM 2342 N N . THR A 1 326 ? -52.409 7.783 6.245 1.00 89.94 326 THR A N 1
ATOM 2343 C CA . THR A 1 326 ? -52.536 9.201 5.868 1.00 89.94 326 THR A CA 1
ATOM 2344 C C . THR A 1 326 ? -51.165 9.864 5.719 1.00 89.94 326 THR A C 1
ATOM 2346 O O . THR A 1 326 ? -50.212 9.451 6.386 1.00 89.94 326 THR A O 1
ATOM 2349 N N . PRO A 1 327 ? -51.034 10.934 4.908 1.00 86.88 327 PRO A N 1
ATOM 2350 C CA . PRO A 1 327 ? -49.770 11.665 4.765 1.00 86.88 327 PRO A CA 1
ATOM 2351 C C . PRO A 1 327 ? -49.227 12.223 6.088 1.00 86.88 327 PRO A C 1
ATOM 2353 O O . PRO A 1 327 ? -48.021 12.346 6.278 1.00 86.88 327 PRO A O 1
ATOM 2356 N N . GLU A 1 328 ? -50.118 12.566 7.015 1.00 86.25 328 GLU A N 1
ATOM 2357 C CA . GLU A 1 328 ? -49.759 13.087 8.332 1.00 86.25 328 GLU A CA 1
ATOM 2358 C C . GLU A 1 328 ? -49.264 11.986 9.274 1.00 86.25 328 GLU A C 1
ATOM 2360 O O . GLU A 1 328 ? -48.223 12.144 9.917 1.00 86.25 328 GLU A O 1
ATOM 2365 N N . ALA A 1 329 ? -49.934 10.830 9.270 1.00 87.56 329 ALA A N 1
ATOM 2366 C CA . ALA A 1 329 ? -49.457 9.640 9.963 1.00 87.56 329 ALA A CA 1
ATOM 2367 C C . ALA A 1 329 ? -48.111 9.165 9.397 1.00 87.56 329 ALA A C 1
ATOM 2369 O O . ALA A 1 329 ? -47.247 8.760 10.166 1.00 87.56 329 ALA A O 1
ATOM 2370 N N . ALA A 1 330 ? -47.891 9.289 8.084 1.00 88.38 330 ALA A N 1
ATOM 2371 C CA . ALA A 1 330 ? -46.637 8.900 7.445 1.00 88.38 330 ALA A CA 1
ATOM 2372 C C . ALA A 1 330 ? -45.463 9.773 7.909 1.00 88.38 330 ALA A C 1
ATOM 2374 O O . ALA A 1 330 ? -44.385 9.253 8.181 1.00 88.38 330 ALA A O 1
ATOM 2375 N N . ARG A 1 331 ? -45.665 11.088 8.078 1.00 87.06 331 ARG A N 1
ATOM 2376 C CA . ARG A 1 331 ? -44.637 11.981 8.644 1.00 87.06 331 ARG A CA 1
ATOM 2377 C C . ARG A 1 331 ? -44.280 11.605 10.084 1.00 87.06 331 ARG A C 1
ATOM 2379 O O . ARG A 1 331 ? -43.102 11.550 10.424 1.00 87.06 331 ARG A O 1
ATOM 2386 N N . SER A 1 332 ? -45.289 11.324 10.908 1.00 87.62 332 SER A N 1
ATOM 2387 C CA . SER A 1 332 ? -45.095 10.916 12.306 1.00 87.62 332 SER A CA 1
ATOM 2388 C C . SER A 1 332 ? -44.415 9.545 12.415 1.00 87.62 332 SER A C 1
ATOM 2390 O O . SER A 1 332 ? -43.463 9.381 13.177 1.00 87.62 332 SER A O 1
ATOM 2392 N N . ALA A 1 333 ? -44.834 8.582 11.587 1.00 90.62 333 ALA A N 1
ATOM 2393 C CA . ALA A 1 333 ? -44.215 7.266 11.488 1.00 90.62 333 ALA A CA 1
ATOM 2394 C C . ALA A 1 333 ? -42.756 7.371 11.035 1.00 90.62 333 ALA A C 1
ATOM 2396 O O . ALA A 1 333 ? -41.899 6.780 11.669 1.00 90.62 333 ALA A O 1
ATOM 2397 N N . MET A 1 334 ? -42.436 8.184 10.022 1.00 90.69 334 MET A N 1
ATOM 2398 C CA . MET A 1 334 ? -41.050 8.406 9.583 1.00 90.69 334 MET A CA 1
ATOM 2399 C C . MET A 1 334 ? -40.152 8.954 10.698 1.00 90.69 334 MET A C 1
ATOM 2401 O O . MET A 1 334 ? -39.032 8.477 10.867 1.00 90.69 334 MET A O 1
ATOM 2405 N N . ALA A 1 335 ? -40.637 9.926 11.476 1.00 90.19 335 ALA A N 1
ATOM 2406 C CA . ALA A 1 335 ? -39.893 10.450 12.621 1.00 90.19 335 ALA A CA 1
ATOM 2407 C C . ALA A 1 335 ? -39.684 9.376 13.705 1.00 90.19 335 ALA A C 1
ATOM 2409 O O . ALA A 1 335 ? -38.589 9.251 14.250 1.00 90.19 335 ALA A O 1
ATOM 2410 N N . GLY A 1 336 ? -40.712 8.568 13.983 1.00 92.81 336 GLY A N 1
ATOM 2411 C CA . GLY A 1 336 ? -40.626 7.467 14.942 1.00 92.81 336 GLY A CA 1
ATOM 2412 C C . GLY A 1 336 ? -39.719 6.321 14.486 1.00 92.81 336 GLY A C 1
ATOM 2413 O O . GLY A 1 336 ? -38.967 5.788 15.295 1.00 92.81 336 GLY A O 1
ATOM 2414 N N . LEU A 1 337 ? -39.743 5.976 13.197 1.00 92.19 337 LEU A N 1
ATOM 2415 C CA . LEU A 1 337 ? -38.874 4.967 12.587 1.00 92.19 337 LEU A CA 1
ATOM 2416 C C . LEU A 1 337 ? -37.406 5.381 12.699 1.00 92.19 337 LEU A C 1
ATOM 2418 O O . LEU A 1 337 ? -36.586 4.572 13.117 1.00 92.19 337 LEU A O 1
ATOM 2422 N N . GLY A 1 338 ? -37.091 6.651 12.419 1.00 86.88 338 GLY A N 1
ATOM 2423 C CA . GLY A 1 338 ? -35.735 7.176 12.590 1.00 86.88 338 GLY A CA 1
ATOM 2424 C C . GLY A 1 338 ? -35.249 7.107 14.041 1.00 86.88 338 GLY A C 1
ATOM 2425 O O . GLY A 1 338 ? -34.093 6.777 14.291 1.00 86.88 338 GLY A O 1
ATOM 2426 N N . GLU A 1 339 ? -36.132 7.352 15.012 1.00 90.62 339 GLU A N 1
ATOM 2427 C CA . GLU A 1 339 ? -35.785 7.234 16.432 1.00 90.62 339 GLU A CA 1
ATOM 2428 C C . GLU A 1 339 ? -35.599 5.771 16.869 1.00 90.62 339 GLU A C 1
ATOM 2430 O O . GLU A 1 339 ? -34.656 5.467 17.596 1.00 90.62 339 GLU A O 1
ATOM 2435 N N . LEU A 1 340 ? -36.438 4.842 16.397 1.00 90.50 340 LEU A N 1
ATOM 2436 C CA . LEU A 1 340 ? -36.274 3.406 16.661 1.00 90.50 340 LEU A CA 1
ATOM 2437 C C . LEU A 1 340 ? -35.006 2.829 16.005 1.00 90.50 340 LEU A C 1
ATOM 2439 O O . LEU A 1 340 ? -34.350 1.983 16.614 1.00 90.50 340 LEU A O 1
ATOM 2443 N N . GLU A 1 341 ? -34.636 3.292 14.805 1.00 86.94 341 GLU A N 1
ATOM 2444 C CA . GLU A 1 341 ? -33.363 2.950 14.150 1.00 86.94 341 GLU A CA 1
ATOM 2445 C C . GLU A 1 341 ? -32.171 3.488 14.947 1.00 86.94 341 GLU A C 1
ATOM 2447 O O . GLU A 1 341 ? -31.216 2.758 15.205 1.00 86.94 341 GLU A O 1
ATOM 2452 N N . ARG A 1 342 ? -32.244 4.741 15.414 1.00 85.06 342 ARG A N 1
ATOM 2453 C CA . ARG A 1 342 ? -31.207 5.355 16.260 1.00 85.06 342 ARG A CA 1
ATOM 2454 C C . ARG A 1 342 ? -31.019 4.610 17.585 1.00 85.06 342 ARG A C 1
ATOM 2456 O O . ARG A 1 342 ? -29.908 4.557 18.106 1.00 85.06 342 ARG A O 1
ATOM 2463 N N . LEU A 1 343 ? -32.101 4.061 18.139 1.00 84.88 343 LEU A N 1
ATOM 2464 C CA . LEU A 1 343 ? -32.092 3.229 19.345 1.00 84.88 343 LEU A CA 1
ATOM 2465 C C . LEU A 1 343 ? -31.639 1.782 19.083 1.00 84.88 343 LEU A C 1
ATOM 2467 O O . LEU A 1 343 ? -31.562 1.005 20.030 1.00 84.88 343 LEU A O 1
ATOM 2471 N N . GLY A 1 344 ? -31.355 1.414 17.829 1.00 85.44 344 GLY A N 1
ATOM 2472 C CA . GLY A 1 344 ? -30.923 0.068 17.454 1.00 85.44 344 GLY A CA 1
ATOM 2473 C C . GLY A 1 344 ? -32.013 -0.992 17.607 1.00 85.44 344 GLY A C 1
ATOM 2474 O O . GLY A 1 344 ? -31.703 -2.171 17.702 1.00 85.44 344 GLY A O 1
ATOM 2475 N N . LEU A 1 345 ? -33.290 -0.600 17.664 1.00 87.94 345 LEU A N 1
ATOM 2476 C CA . LEU A 1 345 ? -34.399 -1.543 17.828 1.00 87.94 345 LEU A CA 1
ATOM 2477 C C . LEU A 1 345 ? -34.881 -2.098 16.490 1.00 87.94 345 LEU A C 1
ATOM 2479 O O . LEU A 1 345 ? -35.314 -3.245 16.406 1.00 87.94 345 LEU A O 1
ATOM 2483 N N . ILE A 1 346 ? -34.790 -1.309 15.427 1.00 90.25 346 ILE A N 1
ATOM 2484 C CA . ILE A 1 346 ? -35.164 -1.721 14.074 1.00 90.25 346 ILE A CA 1
ATOM 2485 C C . ILE A 1 346 ? -34.051 -1.349 13.100 1.00 90.25 346 ILE A C 1
ATOM 2487 O O . ILE A 1 346 ? -33.229 -0.480 13.381 1.00 90.25 346 ILE A O 1
ATOM 2491 N N . ARG A 1 347 ? -34.040 -1.990 11.937 1.00 88.81 347 ARG A N 1
ATOM 2492 C CA . ARG A 1 347 ? -33.149 -1.665 10.821 1.00 88.81 347 ARG A CA 1
ATOM 2493 C C . ARG A 1 347 ? -33.921 -1.676 9.512 1.00 88.81 347 ARG A C 1
ATOM 2495 O O . ARG A 1 347 ? -34.932 -2.368 9.385 1.00 88.81 347 ARG A O 1
ATOM 2502 N N . ARG A 1 348 ? -33.419 -0.954 8.512 1.00 87.38 348 ARG A N 1
ATOM 2503 C CA . ARG A 1 348 ? -33.973 -0.987 7.157 1.00 87.38 348 ARG A CA 1
ATOM 2504 C C . ARG A 1 348 ? -33.363 -2.134 6.352 1.00 87.38 348 ARG A C 1
ATOM 2506 O O . ARG A 1 348 ? -32.162 -2.159 6.102 1.00 87.38 348 ARG A O 1
ATOM 2513 N N . GLY A 1 349 ? -34.192 -3.088 5.947 1.00 79.38 349 GLY A N 1
ATOM 2514 C CA . GLY A 1 349 ? -33.810 -4.212 5.098 1.00 79.38 349 GLY A CA 1
ATOM 2515 C C . GLY A 1 349 ? -33.691 -3.847 3.613 1.00 79.38 349 GLY A C 1
ATOM 2516 O O . GLY A 1 349 ? -34.093 -2.770 3.166 1.00 79.38 349 GLY A O 1
ATOM 2517 N N . LEU A 1 350 ? -33.202 -4.802 2.814 1.00 56.19 350 LEU A N 1
ATOM 2518 C CA . LEU A 1 350 ? -32.865 -4.640 1.386 1.00 56.19 350 LEU A CA 1
ATOM 2519 C C . LEU A 1 350 ? -34.031 -4.197 0.478 1.00 56.19 350 LEU A C 1
ATOM 2521 O O . LEU A 1 350 ? -33.801 -3.698 -0.618 1.00 56.19 350 LEU A O 1
ATOM 2525 N N . ARG A 1 351 ? -35.288 -4.361 0.912 1.00 72.25 351 ARG A N 1
ATOM 2526 C CA . ARG A 1 351 ? -36.490 -3.927 0.167 1.00 72.25 351 ARG A CA 1
ATOM 2527 C C . ARG A 1 351 ? -37.075 -2.603 0.667 1.00 72.25 351 ARG A C 1
ATOM 2529 O O . ARG A 1 351 ? -38.232 -2.301 0.393 1.00 72.25 351 ARG A O 1
ATOM 2536 N N . GLY A 1 352 ? -36.308 -1.843 1.448 1.00 75.06 352 GLY A N 1
ATOM 2537 C CA . GLY A 1 352 ? -36.758 -0.586 2.044 1.00 75.06 352 GLY A CA 1
ATOM 2538 C C . GLY A 1 352 ? -37.792 -0.758 3.160 1.00 75.06 352 GLY A C 1
ATOM 2539 O O . GLY A 1 352 ? -38.367 0.246 3.579 1.00 75.06 352 GLY A O 1
ATOM 2540 N N . ARG A 1 353 ? -38.010 -2.000 3.621 1.00 89.06 353 ARG A N 1
ATOM 2541 C CA . ARG A 1 353 ? -38.877 -2.343 4.752 1.00 89.06 353 ARG A CA 1
ATOM 2542 C C . ARG A 1 353 ? -38.087 -2.318 6.058 1.00 89.06 353 ARG A C 1
ATOM 2544 O O . ARG A 1 353 ? -36.935 -2.739 6.069 1.00 89.06 353 ARG A O 1
ATOM 2551 N N . TRP A 1 354 ? -38.702 -1.854 7.132 1.00 90.81 354 TRP A N 1
ATOM 2552 C CA . TRP A 1 354 ? -38.183 -1.944 8.487 1.00 90.81 354 TRP A CA 1
ATOM 2553 C C . TRP A 1 354 ? -38.440 -3.330 9.071 1.00 90.81 354 TRP A C 1
ATOM 2555 O O . TRP A 1 354 ? -39.503 -3.914 8.870 1.00 90.81 354 TRP A O 1
ATOM 2565 N N . GLU A 1 355 ? -37.447 -3.844 9.782 1.00 91.62 355 GLU A N 1
ATOM 2566 C CA . GLU A 1 355 ? -37.479 -5.126 10.480 1.00 91.62 355 GLU A CA 1
ATOM 2567 C C . GLU A 1 355 ? -36.765 -4.996 11.829 1.00 91.62 355 GLU A C 1
ATOM 2569 O O . GLU A 1 355 ? -35.935 -4.099 12.010 1.00 91.62 355 GLU A O 1
ATOM 2574 N N . ARG A 1 356 ? -37.091 -5.867 12.790 1.00 88.81 356 ARG A N 1
ATOM 2575 C CA . ARG A 1 356 ? -36.446 -5.868 14.109 1.00 88.81 356 ARG A CA 1
ATOM 2576 C C . ARG A 1 356 ? -34.936 -6.081 13.945 1.00 88.81 356 ARG A C 1
ATOM 2578 O O . ARG A 1 356 ? -34.503 -6.973 13.213 1.00 88.81 356 ARG A O 1
ATOM 2585 N N . ALA A 1 357 ? -34.137 -5.241 14.598 1.00 79.88 357 ALA A N 1
ATOM 2586 C CA . ALA A 1 357 ? -32.702 -5.474 14.721 1.00 79.88 357 ALA A CA 1
ATOM 2587 C C . ALA A 1 357 ? -32.485 -6.690 15.640 1.00 79.88 357 ALA A C 1
ATOM 2589 O O . ALA A 1 357 ? -33.133 -6.766 16.687 1.00 79.88 357 ALA A O 1
ATOM 2590 N N . ALA A 1 358 ? -31.678 -7.650 15.175 1.00 58.41 358 ALA A N 1
ATOM 2591 C CA . ALA A 1 358 ? -31.434 -8.934 15.838 1.00 58.41 358 ALA A CA 1
ATOM 2592 C C . ALA A 1 358 ? -30.684 -8.766 17.159 1.00 58.41 358 ALA A C 1
ATOM 2594 O O . ALA A 1 358 ? -29.839 -7.846 17.210 1.00 58.41 358 ALA A O 1
#

Nearest PDB structures (foldseek):
  3uqz-assembly1_A  TM=8.181E-01  e=1.206E-20  Streptococcus pneumoniae
  3maj-assembly1_A-2  TM=6.297E-01  e=6.063E-22  Rhodopseudomonas palustris
  4ljk-assembly1_H  TM=9.027E-01  e=3.172E-13  Helicobacter pylori 26695
  1wek-assembly1_F  TM=6.325E-01  e=1.835E-03  Thermus thermophilus
  1wek-assembly1_C  TM=6.373E-01  e=1.254E-02  Thermus thermophilus